Protein AF-0000000078325562 (afdb_homodimer)

Solvent-accessible surface area (backbone atoms only — not comparable to full-atom values): 13045 Å² total; per-residue (Å²): 78,35,38,48,36,34,33,55,45,53,49,50,69,32,48,28,31,48,36,68,55,63,61,59,24,52,34,47,48,20,29,35,42,30,58,18,43,31,49,32,27,48,55,57,46,64,35,58,30,51,19,69,48,42,76,42,70,29,55,18,35,29,46,31,26,46,60,50,60,73,37,78,33,44,62,75,61,54,62,44,72,31,46,40,62,24,87,51,44,16,31,64,66,43,89,45,73,56,80,77,60,75,71,68,65,64,82,61,72,74,57,68,74,60,67,68,59,79,73,71,34,14,56,65,41,45,113,80,33,36,48,35,33,34,55,44,55,49,49,70,32,50,28,31,49,36,67,56,63,64,58,25,51,34,48,48,20,29,34,42,29,59,19,42,29,50,32,28,48,55,58,48,64,35,57,29,51,19,69,50,42,76,42,69,28,56,18,35,28,47,32,28,46,59,49,58,72,38,78,33,43,63,75,62,55,62,44,70,30,47,38,62,23,86,52,43,17,32,64,67,42,88,46,73,57,79,75,61,74,69,69,65,63,81,61,70,76,60,66,81,59,69,61,57,78,64,73,30,13,56,68,44,46,114

InterPro domains:
  IPR001611 Leucine-rich repeat [PF13855] (6-64)
  IPR032675 Leucine-rich repeat domain superfamily [G3DSA:3.80.10.10] (1-107)
  IPR046956 Receptor-like protein 23-like [PTHR48063] (2-126)

Organism: Daucus carota subsp. sativus (NCBI:txid79200)

pLDDT: mean 83.17, std 25.28, range [28.8, 98.88]

Structure (mmCIF, N/CA/C/O backbone):
data_AF-0000000078325562-model_v1
#
loop_
_entity.id
_entity.type
_entity.pdbx_description
1 polymer 'Leucine-rich repeat-containing N-terminal plant-type domain-containing protein'
#
loop_
_atom_site.group_PDB
_atom_site.id
_atom_site.type_symbol
_atom_site.label_atom_id
_atom_site.label_alt_id
_atom_site.label_comp_id
_atom_site.label_asym_id
_atom_site.label_entity_id
_atom_site.label_seq_id
_atom_site.pdbx_PDB_ins_code
_atom_site.Cartn_x
_atom_site.Cartn_y
_atom_site.Cartn_z
_atom_site.occupancy
_atom_site.B_iso_or_equiv
_atom_site.auth_seq_id
_atom_site.auth_comp_id
_atom_site.auth_asym_id
_atom_site.auth_atom_id
_atom_site.pdbx_PDB_model_num
ATOM 1 N N . MET A 1 1 ? 6.371 -9.953 4.402 1 89.75 1 MET A N 1
ATOM 2 C CA . MET A 1 1 ? 6.707 -9.141 3.234 1 89.75 1 MET A CA 1
ATOM 3 C C . MET A 1 1 ? 7.688 -8.039 3.605 1 89.75 1 MET A C 1
ATOM 5 O O . MET A 1 1 ? 7.555 -7.41 4.656 1 89.75 1 MET A O 1
ATOM 9 N N . ASN A 1 2 ? 8.703 -7.926 2.777 1 91.75 2 ASN A N 1
ATOM 10 C CA . ASN A 1 2 ? 9.734 -6.926 3.018 1 91.75 2 ASN A CA 1
ATOM 11 C C . ASN A 1 2 ? 9.492 -5.656 2.209 1 91.75 2 ASN A C 1
ATOM 13 O O . ASN A 1 2 ? 9.508 -5.688 0.977 1 91.75 2 ASN A O 1
ATOM 17 N N . LEU A 1 3 ? 9.352 -4.508 2.943 1 94.12 3 LEU A N 1
ATOM 18 C CA . LEU A 1 3 ? 8.977 -3.26 2.283 1 94.12 3 LEU A CA 1
ATOM 19 C C . LEU A 1 3 ? 10.188 -2.342 2.133 1 94.12 3 LEU A C 1
ATOM 21 O O . LEU A 1 3 ? 10.047 -1.188 1.721 1 94.12 3 LEU A O 1
ATOM 25 N N . HIS A 1 4 ? 11.312 -2.865 2.383 1 92.88 4 HIS A N 1
ATOM 26 C CA . HIS A 1 4 ? 12.516 -2.043 2.301 1 92.88 4 HIS A CA 1
ATOM 27 C C . HIS A 1 4 ? 12.703 -1.476 0.898 1 92.88 4 HIS A C 1
ATOM 29 O O . HIS A 1 4 ? 13.266 -0.39 0.732 1 92.88 4 HIS A O 1
ATOM 35 N N . GLY A 1 5 ? 12.227 -2.25 -0.024 1 96 5 GLY A N 1
ATOM 36 C CA . GLY A 1 5 ? 12.391 -1.841 -1.409 1 96 5 GLY A CA 1
ATOM 37 C C . GLY A 1 5 ? 11.188 -1.099 -1.956 1 96 5 GLY A C 1
ATOM 38 O O . GLY A 1 5 ? 11.031 -0.965 -3.172 1 96 5 GLY A O 1
ATOM 39 N N . LEU A 1 6 ? 10.359 -0.566 -1.026 1 97.62 6 LEU A N 1
ATOM 40 C CA . LEU A 1 6 ? 9.188 0.191 -1.453 1 97.62 6 LEU A CA 1
ATOM 41 C C . LEU A 1 6 ? 9.578 1.595 -1.899 1 97.62 6 LEU A C 1
ATOM 43 O O . LEU A 1 6 ? 10.062 2.395 -1.094 1 97.62 6 LEU A O 1
ATOM 47 N N . LEU A 1 7 ? 9.336 1.919 -3.162 1 98.44 7 LEU A N 1
ATOM 48 C CA . LEU A 1 7 ? 9.734 3.195 -3.744 1 98.44 7 LEU A CA 1
ATOM 49 C C . LEU A 1 7 ? 8.539 4.137 -3.867 1 98.44 7 LEU A C 1
ATOM 51 O O . LEU A 1 7 ? 8.688 5.352 -3.719 1 98.44 7 LEU A O 1
ATOM 55 N N . SER A 1 8 ? 7.43 3.555 -4.203 1 98.56 8 SER A N 1
ATOM 56 C CA . SER A 1 8 ? 6.211 4.328 -4.402 1 98.56 8 SER A CA 1
ATOM 57 C C . SER A 1 8 ? 5.02 3.67 -3.713 1 98.56 8 SER A C 1
ATOM 59 O O . SER A 1 8 ? 4.809 2.463 -3.848 1 98.56 8 SER A O 1
ATOM 61 N N . LEU A 1 9 ? 4.312 4.438 -2.955 1 98.06 9 LEU A N 1
ATOM 62 C CA . LEU A 1 9 ? 3.084 3.982 -2.311 1 98.06 9 LEU A CA 1
ATOM 63 C C . LEU A 1 9 ? 1.945 4.969 -2.551 1 98.06 9 LEU A C 1
ATOM 65 O O . LEU A 1 9 ? 1.979 6.098 -2.053 1 98.06 9 LEU A O 1
ATOM 69 N N . ASN A 1 10 ? 1.022 4.559 -3.346 1 97.94 10 ASN A N 1
ATOM 70 C CA . ASN A 1 10 ? -0.187 5.336 -3.59 1 97.94 10 ASN A CA 1
ATOM 71 C C . ASN A 1 10 ? -1.438 4.578 -3.162 1 97.94 10 ASN A C 1
ATOM 73 O O . ASN A 1 10 ? -1.805 3.576 -3.783 1 97.94 10 ASN A O 1
ATOM 77 N N . ILE A 1 11 ? -2.004 5.023 -2.025 1 97.81 11 ILE A N 1
ATOM 78 C CA . ILE A 1 11 ? -3.258 4.43 -1.575 1 97.81 11 ILE A CA 1
ATOM 79 C C . ILE A 1 11 ? -4.309 5.523 -1.388 1 97.81 11 ILE A C 1
ATOM 81 O O . ILE A 1 11 ? -5.137 5.445 -0.479 1 97.81 11 ILE A O 1
ATOM 85 N N . ALA A 1 12 ? -4.188 6.484 -2.289 1 98.5 12 ALA A N 1
ATOM 86 C CA . ALA A 1 12 ? -5.172 7.566 -2.295 1 98.5 12 ALA A CA 1
ATOM 87 C C . ALA A 1 12 ? -6.555 7.047 -2.674 1 98.5 12 ALA A C 1
ATOM 89 O O . ALA A 1 12 ? -6.676 6.082 -3.432 1 98.5 12 ALA A O 1
ATOM 90 N N . GLY A 1 13 ? -7.531 7.746 -2.215 1 98.38 13 GLY A N 1
ATOM 91 C CA . GLY A 1 13 ? -8.891 7.473 -2.645 1 98.38 13 GLY A CA 1
ATOM 92 C C . GLY A 1 13 ? -9.43 6.16 -2.111 1 98.38 13 GLY A C 1
ATOM 93 O O . GLY A 1 13 ? -10.289 5.531 -2.744 1 98.38 13 GLY A O 1
ATOM 94 N N . ASN A 1 14 ? -8.906 5.672 -1.035 1 98.12 14 ASN A N 1
ATOM 95 C CA . ASN A 1 14 ? -9.453 4.539 -0.302 1 98.12 14 ASN A CA 1
ATOM 96 C C . ASN A 1 14 ? -10.352 4.996 0.845 1 98.12 14 ASN A C 1
ATOM 98 O O . ASN A 1 14 ? -10.891 6.102 0.814 1 98.12 14 ASN A O 1
ATOM 102 N N . ARG A 1 15 ? -10.656 4.207 1.741 1 97.56 15 ARG A N 1
ATOM 103 C CA . ARG A 1 15 ? -11.453 4.523 2.922 1 97.56 15 ARG A CA 1
ATOM 104 C C . ARG A 1 15 ? -10.711 4.148 4.199 1 97.56 15 ARG A C 1
ATOM 106 O O . ARG A 1 15 ? -11.266 3.473 5.07 1 97.56 15 ARG A O 1
ATOM 113 N N . LEU A 1 16 ? -9.492 4.586 4.207 1 97.62 16 LEU A N 1
ATOM 114 C CA . LEU A 1 16 ? -8.625 4.262 5.336 1 97.62 16 LEU A CA 1
ATOM 115 C C . LEU A 1 16 ? -8.945 5.148 6.535 1 97.62 16 LEU A C 1
ATOM 117 O O . LEU A 1 16 ? -9.281 6.32 6.375 1 97.62 16 LEU A O 1
ATOM 121 N N . SER A 1 17 ? -8.797 4.609 7.645 1 97.75 17 SER A N 1
ATOM 122 C CA . SER A 1 17 ? -8.977 5.344 8.891 1 97.75 17 SER A CA 1
ATOM 123 C C . SER A 1 17 ? -7.832 5.066 9.867 1 97.75 17 SER A C 1
ATOM 125 O O . SER A 1 17 ? -6.848 4.414 9.508 1 97.75 17 SER A O 1
ATOM 127 N N . GLY A 1 18 ? -7.941 5.688 11.023 1 97.5 18 GLY A N 1
ATOM 128 C CA . GLY A 1 18 ? -6.879 5.527 12.008 1 97.5 18 GLY A CA 1
ATOM 129 C C . GLY A 1 18 ? -5.715 6.473 11.773 1 97.5 18 GLY A C 1
ATOM 130 O O . GLY A 1 18 ? -5.863 7.504 11.117 1 97.5 18 GLY A O 1
ATOM 131 N N . ARG A 1 19 ? -4.52 6.086 12.352 1 98.12 19 ARG A N 1
ATOM 132 C CA . ARG A 1 19 ? -3.355 6.965 12.328 1 98.12 19 ARG A CA 1
ATOM 133 C C . ARG A 1 19 ? -2.279 6.422 11.391 1 98.12 19 ARG A C 1
ATOM 135 O O . ARG A 1 19 ? -2.236 5.219 11.125 1 98.12 19 ARG A O 1
ATOM 142 N N . ILE A 1 20 ? -1.486 7.309 10.828 1 97.12 20 ILE A N 1
ATOM 143 C CA . ILE A 1 20 ? -0.264 6.855 10.172 1 97.12 20 ILE A CA 1
ATOM 144 C C . ILE A 1 20 ? 0.672 6.227 11.203 1 97.12 20 ILE A C 1
ATOM 146 O O . ILE A 1 20 ? 0.988 6.848 12.227 1 97.12 20 ILE A O 1
ATOM 150 N N . PRO A 1 21 ? 1.075 5.043 10.906 1 94.88 21 PRO A N 1
ATOM 151 C CA . PRO A 1 21 ? 1.976 4.441 11.891 1 94.88 21 PRO A CA 1
ATOM 152 C C . PRO A 1 21 ? 3.332 5.141 11.953 1 94.88 21 PRO A C 1
ATOM 154 O O . PRO A 1 21 ? 3.85 5.59 10.93 1 94.88 21 PRO A O 1
ATOM 157 N N . ASP A 1 22 ? 3.945 5.117 13.172 1 94.88 22 ASP A N 1
ATOM 158 C CA . ASP A 1 22 ? 5.238 5.77 13.359 1 94.88 22 ASP A CA 1
ATOM 159 C C . ASP A 1 22 ? 6.328 5.07 12.555 1 94.88 22 ASP A C 1
ATOM 161 O O . ASP A 1 22 ? 7.359 5.668 12.242 1 94.88 22 ASP A O 1
ATOM 165 N N . THR A 1 23 ? 6.051 3.861 12.211 1 94.06 23 THR A N 1
ATOM 166 C CA . THR A 1 23 ? 7.047 3.059 11.508 1 94.06 23 THR A CA 1
ATOM 167 C C . THR A 1 23 ? 7.141 3.475 10.039 1 94.06 23 THR A C 1
ATOM 169 O O . THR A 1 23 ? 7.98 2.959 9.297 1 94.06 23 THR A O 1
ATOM 172 N N . ILE A 1 24 ? 6.316 4.457 9.609 1 95.75 24 ILE A N 1
ATOM 173 C CA . ILE A 1 24 ? 6.348 4.938 8.234 1 95.75 24 ILE A CA 1
ATOM 174 C C . ILE A 1 24 ? 7.75 5.438 7.898 1 95.75 24 ILE A C 1
ATOM 176 O O . ILE A 1 24 ? 8.195 5.344 6.75 1 95.75 24 ILE A O 1
ATOM 180 N N . GLY A 1 25 ? 8.445 5.898 8.922 1 95.56 25 GLY A N 1
ATOM 181 C CA . GLY A 1 25 ? 9.789 6.426 8.734 1 95.56 25 GLY A CA 1
ATOM 182 C C . GLY A 1 25 ? 10.797 5.363 8.352 1 95.56 25 GLY A C 1
ATOM 183 O O . GLY A 1 25 ? 11.906 5.68 7.918 1 95.56 25 GLY A O 1
ATOM 184 N N . LYS A 1 26 ? 10.367 4.102 8.477 1 95.25 26 LYS A N 1
ATOM 185 C CA . LYS A 1 26 ? 11.266 2.994 8.156 1 95.25 26 LYS A CA 1
ATOM 186 C C . LYS A 1 26 ? 11.297 2.727 6.656 1 95.25 26 LYS A C 1
ATOM 188 O O . LYS A 1 26 ? 12.164 2.006 6.168 1 95.25 26 LYS A O 1
ATOM 193 N N . LEU A 1 27 ? 10.375 3.291 5.926 1 96.06 27 LEU A N 1
ATOM 194 C CA . LEU A 1 27 ? 10.352 3.146 4.473 1 96.06 27 LEU A CA 1
ATOM 195 C C . LEU A 1 27 ? 11.359 4.09 3.82 1 96.06 27 LEU A C 1
ATOM 197 O O . LEU A 1 27 ? 10.969 4.984 3.064 1 96.06 27 LEU A O 1
ATOM 201 N N . ASP A 1 28 ? 12.609 3.824 4.066 1 92.88 28 ASP A N 1
ATOM 202 C CA . ASP A 1 28 ? 13.656 4.82 3.881 1 92.88 28 ASP A CA 1
ATOM 203 C C . ASP A 1 28 ? 14.023 4.961 2.406 1 92.88 28 ASP A C 1
ATOM 205 O O . ASP A 1 28 ? 14.789 5.855 2.035 1 92.88 28 ASP A O 1
ATOM 209 N N . LYS A 1 29 ? 13.414 4.117 1.504 1 97.38 29 LYS A N 1
ATOM 210 C CA . LYS A 1 29 ? 13.672 4.27 0.076 1 97.38 29 LYS A CA 1
ATOM 211 C C . LYS A 1 29 ? 12.492 4.922 -0.632 1 97.38 29 LYS A C 1
ATOM 213 O O . LYS A 1 29 ? 12.539 5.168 -1.839 1 97.38 29 LYS A O 1
ATOM 218 N N . LEU A 1 30 ? 11.492 5.188 0.146 1 97.81 30 LEU A N 1
ATOM 219 C CA . LEU A 1 30 ? 10.242 5.695 -0.412 1 97.81 30 LEU A CA 1
ATOM 220 C C . LEU A 1 30 ? 10.461 7.047 -1.087 1 97.81 30 LEU A C 1
ATOM 222 O O . LEU A 1 30 ? 11.016 7.965 -0.481 1 97.81 30 LEU A O 1
ATOM 226 N N . GLU A 1 31 ? 9.969 7.199 -2.34 1 98.38 31 GLU A N 1
ATOM 227 C CA . GLU A 1 31 ? 10.141 8.414 -3.131 1 98.38 31 GLU A CA 1
ATOM 228 C C . GLU A 1 31 ? 8.805 9.141 -3.312 1 98.38 31 GLU A C 1
ATOM 230 O O . GLU A 1 31 ? 8.773 10.367 -3.455 1 98.38 31 GLU A O 1
ATOM 235 N N . PHE A 1 32 ? 7.812 8.359 -3.361 1 98.62 32 PHE A N 1
ATOM 236 C CA . PHE A 1 32 ? 6.473 8.891 -3.576 1 98.62 32 PHE A CA 1
ATOM 237 C C . PHE A 1 32 ? 5.492 8.305 -2.568 1 98.62 32 PHE A C 1
ATOM 239 O O . PHE A 1 32 ? 5.422 7.09 -2.395 1 98.62 32 PHE A O 1
ATOM 246 N N . LEU A 1 33 ? 4.777 9.172 -1.835 1 98.44 33 LEU A N 1
ATOM 247 C CA . LEU A 1 33 ? 3.766 8.766 -0.868 1 98.44 33 LEU A CA 1
ATOM 248 C C . LEU A 1 33 ? 2.473 9.547 -1.07 1 98.44 33 LEU A C 1
ATOM 250 O O . LEU A 1 33 ? 2.459 10.773 -0.944 1 98.44 33 LEU A O 1
ATOM 254 N N . ASP A 1 34 ? 1.44 8.844 -1.424 1 98.81 34 ASP A N 1
ATOM 255 C CA . ASP A 1 34 ? 0.135 9.492 -1.549 1 98.81 34 ASP A CA 1
ATOM 256 C C . ASP A 1 34 ? -0.906 8.789 -0.675 1 98.81 34 ASP A C 1
ATOM 258 O O . ASP A 1 34 ? -1.31 7.664 -0.963 1 98.81 34 ASP A O 1
ATOM 262 N N . LEU A 1 35 ? -1.316 9.438 0.436 1 98.75 35 LEU A N 1
ATOM 263 C CA . LEU A 1 35 ? -2.328 8.945 1.36 1 98.75 35 LEU A CA 1
ATOM 264 C C . LEU A 1 35 ? -3.592 9.797 1.293 1 98.75 35 LEU A C 1
ATOM 266 O O . LEU A 1 35 ? -4.438 9.734 2.189 1 98.75 35 LEU A O 1
ATOM 270 N N . SER A 1 36 ? -3.729 10.547 0.244 1 98.88 36 SER A N 1
ATOM 271 C CA . SER A 1 36 ? -4.773 11.562 0.177 1 98.88 36 SER A CA 1
ATOM 272 C C . SER A 1 36 ? -6.152 10.93 0.014 1 98.88 36 SER A C 1
ATOM 274 O O . SER A 1 36 ? -6.262 9.758 -0.356 1 98.88 36 SER A O 1
ATOM 276 N N . ARG A 1 37 ? -7.156 11.703 0.308 1 98.81 37 ARG A N 1
ATOM 277 C CA . ARG A 1 37 ? -8.555 11.359 0.093 1 98.81 37 ARG A CA 1
ATOM 278 C C . ARG A 1 37 ? -8.914 10.062 0.807 1 98.81 37 ARG A C 1
ATOM 280 O O . ARG A 1 37 ? -9.406 9.117 0.181 1 98.81 37 ARG A O 1
ATOM 287 N N . ASN A 1 38 ? -8.641 10 2.072 1 98.75 38 ASN A N 1
ATOM 288 C CA . ASN A 1 38 ? -9.039 8.969 3.023 1 98.75 38 ASN A CA 1
ATOM 289 C C . ASN A 1 38 ? -9.695 9.57 4.262 1 98.75 38 ASN A C 1
ATOM 291 O O . ASN A 1 38 ? -10.258 10.672 4.199 1 98.75 38 ASN A O 1
ATOM 295 N N . GLU A 1 39 ? -9.773 8.828 5.316 1 98.5 39 GLU A N 1
ATOM 296 C CA . GLU A 1 39 ? -10.289 9.297 6.598 1 98.5 39 GLU A CA 1
ATOM 297 C C . GLU A 1 39 ? -9.25 9.133 7.707 1 98.5 39 GLU A C 1
ATOM 299 O O . GLU A 1 39 ? -9.586 8.789 8.836 1 98.5 39 GLU A O 1
ATOM 304 N N . LEU A 1 40 ? -8.023 9.289 7.324 1 98.62 40 LEU A N 1
ATOM 305 C CA . LEU A 1 40 ? -6.961 9.195 8.32 1 98.62 40 LEU A CA 1
ATOM 306 C C . LEU A 1 40 ? -7.008 10.367 9.289 1 98.62 40 LEU A C 1
ATOM 308 O O . LEU A 1 40 ? -7.402 11.477 8.906 1 98.62 40 LEU A O 1
ATOM 312 N N . ALA A 1 41 ? -6.609 10.039 10.469 1 98.69 41 ALA A N 1
ATOM 313 C CA . ALA A 1 41 ? -6.73 11.047 11.523 1 98.69 41 ALA A CA 1
ATOM 314 C C . ALA A 1 41 ? -5.52 11.016 12.453 1 98.69 41 ALA A C 1
ATOM 316 O O . ALA A 1 41 ? -4.637 10.164 12.305 1 98.69 41 ALA A O 1
ATOM 317 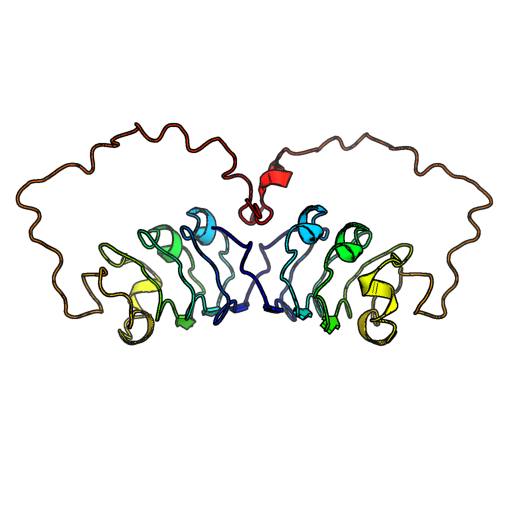N N . GLY A 1 42 ? -5.559 12.023 13.344 1 98.25 42 GLY A N 1
ATOM 318 C CA . GLY A 1 42 ? -4.457 12.117 14.289 1 98.25 42 GLY A CA 1
ATOM 319 C C . GLY A 1 42 ? -3.301 12.953 13.773 1 98.25 42 GLY A C 1
ATOM 320 O O . GLY A 1 42 ? -3.426 13.641 12.758 1 98.25 42 GLY A O 1
ATOM 321 N N . HIS A 1 43 ? -2.189 12.883 14.516 1 98.25 43 HIS A N 1
ATOM 322 C CA . HIS A 1 43 ? -1.016 13.672 14.172 1 98.25 43 HIS A CA 1
ATOM 323 C C . HIS A 1 43 ? -0.229 13.023 13.039 1 98.25 43 HIS A C 1
ATOM 325 O O . HIS A 1 43 ? -0.198 11.797 12.922 1 98.25 43 HIS A O 1
ATOM 331 N N . ILE A 1 44 ? 0.383 13.867 12.242 1 97.94 44 ILE A N 1
ATOM 332 C CA . ILE A 1 44 ? 1.375 13.375 11.289 1 97.94 44 ILE A CA 1
ATOM 333 C C . ILE A 1 44 ? 2.666 13.023 12.023 1 97.94 44 ILE A C 1
ATOM 335 O O . ILE A 1 44 ? 3.244 13.867 12.711 1 97.94 44 ILE A O 1
ATOM 339 N N . PRO A 1 45 ? 3.049 11.82 11.891 1 96.69 45 PRO A N 1
ATOM 340 C CA . PRO A 1 45 ? 4.199 11.43 12.703 1 96.69 45 PRO A CA 1
ATOM 341 C C . PRO A 1 45 ? 5.488 12.133 12.273 1 96.69 45 PRO A C 1
ATOM 343 O O . PRO A 1 45 ? 5.715 12.344 11.078 1 96.69 45 PRO A O 1
ATOM 346 N N . GLN A 1 46 ? 6.293 12.359 13.266 1 96.38 46 GLN A N 1
ATOM 347 C CA . GLN A 1 46 ? 7.578 13.008 13.039 1 96.38 46 GLN A CA 1
ATOM 348 C C . GLN A 1 46 ? 8.492 12.125 12.188 1 96.38 46 GLN A C 1
ATOM 350 O O . GLN A 1 46 ? 9.336 12.633 11.445 1 96.38 46 GLN A O 1
ATOM 355 N N . SER A 1 47 ? 8.297 10.836 12.25 1 96.19 47 SER A N 1
ATOM 356 C CA . SER A 1 47 ? 9.164 9.891 11.562 1 96.19 47 SER A CA 1
ATOM 357 C C . SER A 1 47 ? 9.047 10.031 10.047 1 96.19 47 SER A C 1
ATOM 359 O O . SER A 1 47 ? 9.891 9.539 9.305 1 96.19 47 SER A O 1
ATOM 361 N N . LEU A 1 48 ? 8.023 10.727 9.539 1 96.44 48 LEU A N 1
ATOM 362 C CA . LEU A 1 48 ? 7.902 11.023 8.117 1 96.44 48 LEU A CA 1
ATOM 363 C C . LEU A 1 48 ? 9.109 11.82 7.625 1 96.44 48 LEU A C 1
ATOM 365 O O . LEU A 1 48 ? 9.477 11.734 6.453 1 96.44 48 LEU A O 1
ATOM 369 N N . SER A 1 49 ? 9.695 12.523 8.523 1 94.81 49 SER A N 1
ATOM 370 C CA . SER A 1 49 ? 10.852 13.352 8.18 1 94.81 49 SER A CA 1
ATOM 371 C C . SER A 1 49 ? 12.078 12.492 7.902 1 94.81 49 SER A C 1
ATOM 373 O O . SER A 1 49 ? 13.078 12.984 7.371 1 94.81 49 SER A O 1
ATOM 375 N N . ASN A 1 50 ? 11.969 11.234 8.227 1 94.69 50 ASN A N 1
ATOM 376 C CA . ASN A 1 50 ? 13.086 10.32 8.023 1 94.69 50 ASN A CA 1
ATOM 377 C C . ASN A 1 50 ? 13.141 9.805 6.59 1 94.69 50 ASN A C 1
ATOM 379 O O . ASN A 1 50 ? 14.109 9.148 6.195 1 94.69 50 ASN A O 1
ATOM 383 N N . LEU A 1 51 ? 12.148 10.086 5.828 1 96.81 51 LEU A N 1
ATOM 384 C CA . LEU A 1 51 ? 12.086 9.609 4.449 1 96.81 51 LEU A CA 1
ATOM 385 C C . LEU A 1 51 ? 12.945 10.484 3.537 1 96.81 51 LEU A C 1
ATOM 387 O O . LEU A 1 51 ? 12.43 11.336 2.82 1 96.81 51 LEU A O 1
ATOM 391 N N . SER A 1 52 ? 14.227 10.203 3.479 1 95.69 52 SER A N 1
ATOM 392 C CA . SER A 1 52 ? 15.234 11.078 2.891 1 95.69 52 SER A CA 1
ATOM 393 C C . SER A 1 52 ? 15.094 11.141 1.373 1 95.69 52 SER A C 1
ATOM 395 O O . SER A 1 52 ? 15.547 12.102 0.743 1 95.69 52 SER A O 1
ATOM 397 N N . PHE A 1 53 ? 14.422 10.148 0.764 1 97.19 53 PHE A N 1
ATOM 398 C CA . PHE A 1 53 ? 14.312 10.117 -0.69 1 97.19 53 PHE A CA 1
ATOM 399 C C . PHE A 1 53 ? 12.945 10.617 -1.142 1 97.19 53 PHE A C 1
ATOM 401 O O . PHE A 1 53 ? 12.68 10.703 -2.342 1 97.19 53 PHE A O 1
ATOM 408 N N . LEU A 1 54 ? 12.086 10.953 -0.218 1 97.62 54 LEU A N 1
ATOM 409 C CA . LEU A 1 54 ? 10.719 11.359 -0.541 1 97.62 54 LEU A CA 1
ATOM 410 C C . LEU A 1 54 ? 10.719 12.641 -1.374 1 97.62 54 LEU A C 1
ATOM 412 O O . LEU A 1 54 ? 11.195 13.68 -0.921 1 97.62 54 LEU A O 1
ATOM 416 N N . SER A 1 55 ? 10.117 12.57 -2.564 1 97.38 55 SER A N 1
ATOM 417 C CA . SER A 1 55 ? 10.109 13.711 -3.475 1 97.38 55 SER A CA 1
ATOM 418 C C . SER A 1 55 ? 8.688 14.203 -3.736 1 97.38 55 SER A C 1
ATOM 420 O O . SER A 1 55 ? 8.492 15.344 -4.164 1 97.38 55 SER A O 1
ATOM 422 N N . ARG A 1 56 ? 7.809 13.273 -3.533 1 98.19 56 ARG A N 1
ATOM 423 C CA . ARG A 1 56 ? 6.398 13.625 -3.689 1 98.19 56 ARG A CA 1
ATOM 424 C C . ARG A 1 56 ? 5.57 13.094 -2.525 1 98.19 56 ARG A C 1
ATOM 426 O O . ARG A 1 56 ? 5.676 11.914 -2.168 1 98.19 56 ARG A O 1
ATOM 433 N N . LEU A 1 57 ? 4.828 14 -2.002 1 98.5 57 LEU A N 1
ATOM 434 C CA . LEU A 1 57 ? 3.975 13.688 -0.861 1 98.5 57 LEU A CA 1
ATOM 435 C C . LEU A 1 57 ? 2.588 14.297 -1.038 1 98.5 57 LEU A C 1
ATOM 437 O O . LEU A 1 57 ? 2.459 15.438 -1.497 1 98.5 57 LEU A O 1
ATOM 441 N N . ASN A 1 58 ? 1.566 13.547 -0.681 1 98.88 58 ASN A N 1
ATOM 442 C CA . ASN A 1 58 ? 0.216 14.102 -0.66 1 98.88 58 ASN A CA 1
ATOM 443 C C . ASN A 1 58 ? -0.593 13.555 0.516 1 98.88 58 ASN A C 1
ATOM 445 O O . ASN A 1 58 ? -0.898 12.367 0.567 1 98.88 58 ASN A O 1
ATOM 449 N N . LEU A 1 59 ? -0.86 14.383 1.457 1 98.81 59 LEU A N 1
ATOM 450 C CA . LEU A 1 59 ? -1.619 14.023 2.648 1 98.81 59 LEU A CA 1
ATOM 451 C C . LEU A 1 59 ? -2.967 14.734 2.672 1 98.81 59 LEU A C 1
ATOM 453 O O . LEU A 1 59 ? -3.633 14.781 3.709 1 98.81 59 LEU A O 1
ATOM 457 N N . SER A 1 60 ? -3.383 15.227 1.537 1 98.88 60 SER A N 1
ATOM 458 C CA . SER A 1 60 ? -4.543 16.109 1.468 1 98.88 60 SER A CA 1
ATOM 459 C C . SER A 1 60 ? -5.84 15.336 1.659 1 98.88 60 SER A C 1
ATOM 461 O O . SER A 1 60 ? -5.879 14.125 1.465 1 98.88 60 SER A O 1
ATOM 463 N N . PHE A 1 61 ? -6.84 16.031 2.096 1 98.88 61 PHE A N 1
ATOM 464 C CA . PHE A 1 61 ? -8.219 15.57 2.199 1 98.88 61 PHE A CA 1
ATOM 465 C C . PHE A 1 61 ? -8.312 14.344 3.094 1 98.88 61 PHE A C 1
ATOM 467 O O . PHE A 1 61 ? -8.781 13.281 2.662 1 98.88 61 PHE A O 1
ATOM 474 N N . ASN A 1 62 ? -7.883 14.523 4.324 1 98.88 62 ASN A N 1
ATOM 475 C CA . ASN A 1 62 ? -8.039 13.625 5.461 1 98.88 62 ASN A CA 1
ATOM 476 C C . ASN A 1 62 ? -8.555 14.359 6.691 1 98.88 62 ASN A C 1
ATOM 478 O O . ASN A 1 62 ? -9.281 15.344 6.57 1 98.88 62 ASN A O 1
ATOM 482 N N . ASP A 1 63 ? -8.281 13.805 7.859 1 98.81 63 ASP A N 1
ATOM 483 C CA . ASP A 1 63 ? -8.68 14.438 9.109 1 98.81 63 ASP A CA 1
ATOM 484 C C . ASP A 1 63 ? -7.484 14.602 10.047 1 98.81 63 ASP A C 1
ATOM 486 O O . ASP A 1 63 ? -7.617 14.453 11.266 1 98.81 63 ASP A O 1
ATOM 490 N N . PHE A 1 64 ? -6.332 14.828 9.484 1 98.69 64 PHE A N 1
ATOM 491 C CA . PHE A 1 64 ? -5.141 15 10.305 1 98.69 64 PHE A CA 1
ATOM 492 C C . PHE A 1 64 ? -5.262 16.234 11.188 1 98.69 64 PHE A C 1
ATOM 494 O O . PHE A 1 64 ? -5.996 17.172 10.859 1 98.69 64 PHE A O 1
ATOM 501 N N . SER A 1 65 ? -4.555 16.172 12.273 1 98.56 65 SER A N 1
ATOM 502 C CA . SER A 1 65 ? -4.617 17.281 13.234 1 98.56 65 SER A CA 1
ATOM 503 C C . SER A 1 65 ? -3.238 17.578 13.812 1 98.56 65 SER A C 1
ATOM 505 O O . SER A 1 65 ? -2.303 16.781 13.648 1 98.56 65 SER A O 1
ATOM 507 N N . GLY A 1 66 ? -3.215 18.781 14.43 1 97.88 66 GLY A N 1
ATOM 508 C CA . GLY A 1 66 ? -1.993 19.172 15.109 1 97.88 66 GLY A CA 1
ATOM 509 C C . GLY A 1 66 ? -0.992 19.844 14.188 1 97.88 66 GLY A C 1
ATOM 510 O O . GLY A 1 66 ? -1.34 20.266 13.086 1 97.88 66 GLY A O 1
ATOM 511 N N . ARG A 1 67 ? 0.222 19.984 14.727 1 97.44 67 ARG A N 1
ATOM 512 C CA . ARG A 1 67 ? 1.275 20.688 14.008 1 97.44 67 ARG A CA 1
ATOM 513 C C . ARG A 1 67 ? 1.868 19.812 12.906 1 97.44 67 ARG A C 1
ATOM 515 O O . ARG A 1 67 ? 2.164 18.641 13.125 1 97.44 67 ARG A O 1
ATOM 522 N N . ILE A 1 68 ? 2.01 20.359 11.734 1 97.12 68 ILE A N 1
ATOM 523 C CA . ILE A 1 68 ? 2.736 19.672 10.672 1 97.12 68 ILE A CA 1
ATOM 524 C C . ILE A 1 68 ? 4.211 19.562 11.047 1 97.12 68 ILE A C 1
ATOM 526 O O . ILE A 1 68 ? 4.852 20.547 11.398 1 97.12 68 ILE A O 1
ATOM 530 N N . PRO A 1 69 ? 4.656 18.328 11.016 1 95.69 69 PRO A N 1
ATOM 531 C CA . PRO A 1 69 ? 6.07 18.188 11.391 1 95.69 69 PRO A CA 1
ATOM 532 C C . PRO A 1 69 ? 7.004 18.859 10.383 1 95.69 69 PRO A C 1
ATOM 534 O O . PRO A 1 69 ? 6.637 19.047 9.219 1 95.69 69 PRO A O 1
ATOM 537 N N . THR A 1 70 ? 8.086 19.172 10.867 1 90.06 70 THR A N 1
ATOM 538 C CA . THR A 1 70 ? 9.164 19.75 10.062 1 90.06 70 THR A CA 1
ATOM 539 C C . THR A 1 70 ? 10.43 18.906 10.164 1 90.06 70 THR A C 1
ATOM 541 O O . THR A 1 70 ? 10.5 17.984 10.977 1 90.06 70 THR A O 1
ATOM 544 N N . GLY A 1 71 ? 11.289 19.125 9.148 1 86.94 71 GLY A N 1
ATOM 545 C CA . GLY A 1 71 ? 12.555 18.422 9.242 1 86.94 71 GLY A CA 1
ATOM 546 C C . GLY A 1 71 ? 13.008 17.828 7.914 1 86.94 71 GLY A C 1
ATOM 547 O O . GLY A 1 71 ? 12.188 17.531 7.047 1 86.94 71 GLY A O 1
ATOM 548 N N . ASN A 1 72 ? 14.344 17.797 7.824 1 87.81 72 ASN A N 1
ATOM 549 C CA . ASN A 1 72 ? 15.094 17.203 6.727 1 87.81 72 ASN A CA 1
ATOM 550 C C . ASN A 1 72 ? 14.336 17.297 5.406 1 87.81 72 ASN A C 1
ATOM 552 O O . ASN A 1 72 ? 14.141 18.391 4.879 1 87.81 72 ASN A O 1
ATOM 556 N N . GLN A 1 73 ? 13.703 16.203 5.004 1 88.19 73 GLN A N 1
ATOM 557 C CA . GLN A 1 73 ? 13.125 16.078 3.666 1 88.19 73 GLN A CA 1
ATOM 558 C C . GLN A 1 73 ? 11.812 16.859 3.562 1 88.19 73 GLN A C 1
ATOM 560 O O . GLN A 1 73 ? 11.461 17.344 2.49 1 88.19 73 GLN A O 1
ATOM 565 N N . LEU A 1 74 ? 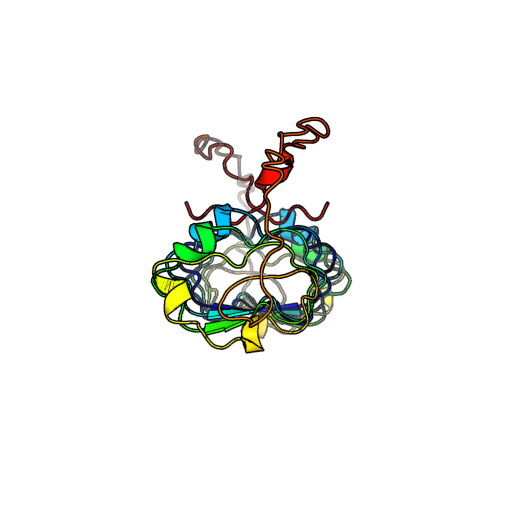11.07 16.984 4.633 1 93.19 74 LEU A N 1
ATOM 566 C CA . LEU A 1 74 ? 9.75 17.609 4.617 1 93.19 74 LEU A CA 1
ATOM 567 C C . LEU A 1 74 ? 9.852 19.109 4.332 1 93.19 74 LEU A C 1
ATOM 569 O O . LEU A 1 74 ? 8.906 19.719 3.82 1 93.19 74 LEU A O 1
ATOM 573 N N . ARG A 1 75 ? 11.008 19.672 4.668 1 91.69 75 ARG A N 1
ATOM 574 C CA . ARG A 1 75 ? 11.211 21.094 4.422 1 91.69 75 ARG A CA 1
ATOM 575 C C . ARG A 1 75 ? 11.211 21.391 2.924 1 91.69 75 ARG A C 1
ATOM 577 O O . ARG A 1 75 ? 10.922 22.516 2.51 1 91.69 75 ARG A O 1
ATOM 584 N N . THR A 1 76 ? 11.602 20.422 2.129 1 92.81 76 THR A N 1
ATOM 585 C CA . THR A 1 76 ? 11.648 20.594 0.682 1 92.81 76 THR A CA 1
ATOM 586 C C . THR A 1 76 ? 10.258 20.422 0.071 1 92.81 76 THR A C 1
ATOM 588 O O . THR A 1 76 ? 10.031 20.812 -1.08 1 92.81 76 THR A O 1
ATOM 591 N N . LEU A 1 77 ? 9.367 19.812 0.807 1 94.69 77 LEU A N 1
ATOM 592 C CA . LEU A 1 77 ? 7.988 19.594 0.395 1 94.69 77 LEU A CA 1
ATOM 593 C C . LEU A 1 77 ? 7.07 20.656 0.991 1 94.69 77 LEU A C 1
ATOM 595 O O . LEU A 1 77 ? 6.191 20.328 1.8 1 94.69 77 LEU A O 1
ATOM 599 N N . ASP A 1 78 ? 7.246 21.844 0.517 1 92.5 78 ASP A N 1
ATOM 600 C CA . ASP A 1 78 ? 6.664 23 1.2 1 92.5 78 ASP A CA 1
ATOM 601 C C . ASP A 1 78 ? 5.43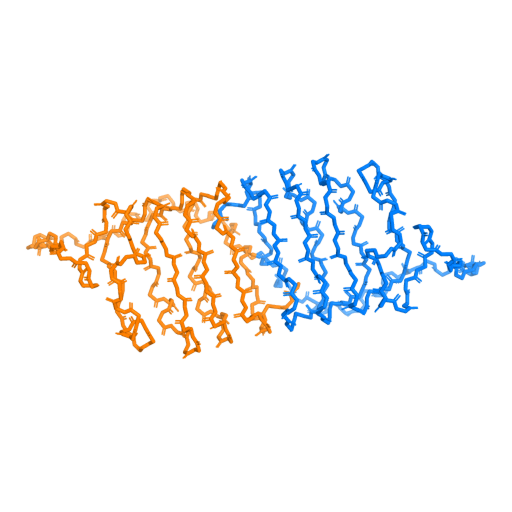 23.516 0.459 1 92.5 78 ASP A C 1
ATOM 603 O O . ASP A 1 78 ? 4.918 24.594 0.766 1 92.5 78 ASP A O 1
ATOM 607 N N . ASP A 1 79 ? 4.922 22.75 -0.514 1 96.75 79 ASP A N 1
ATOM 608 C CA . ASP A 1 79 ? 3.654 23.094 -1.158 1 96.75 79 ASP A CA 1
ATOM 609 C C . ASP A 1 79 ? 2.479 22.859 -0.214 1 96.75 79 ASP A C 1
ATOM 611 O O . ASP A 1 79 ? 2.178 21.719 0.139 1 96.75 79 ASP A O 1
ATOM 615 N N . PRO A 1 80 ? 1.769 23.828 0.196 1 97.25 80 PRO A N 1
ATOM 616 C CA . PRO A 1 80 ? 0.701 23.656 1.183 1 97.25 80 PRO A CA 1
ATOM 617 C C . PRO A 1 80 ? -0.456 22.812 0.657 1 97.25 80 PRO A C 1
ATOM 619 O O . PRO A 1 80 ? -1.255 22.297 1.442 1 97.25 80 PRO A O 1
ATOM 622 N N . SER A 1 81 ? -0.502 22.734 -0.664 1 98.31 81 SER A N 1
ATOM 623 C CA . SER A 1 81 ? -1.623 22 -1.255 1 98.31 81 SER A CA 1
ATOM 624 C C . SER A 1 81 ? -1.604 20.531 -0.856 1 98.31 81 SER A C 1
ATOM 626 O O . SER A 1 81 ? -2.641 19.875 -0.88 1 98.31 81 SER A O 1
ATOM 628 N N . ILE A 1 82 ? -0.461 19.969 -0.387 1 98.5 82 ILE A N 1
ATOM 629 C CA . ILE A 1 82 ? -0.368 18.547 -0.053 1 98.5 82 ILE A CA 1
ATOM 630 C C . ILE A 1 82 ? -1.003 18.297 1.313 1 98.5 82 ILE A C 1
ATOM 632 O O . ILE A 1 82 ? -1.158 17.156 1.73 1 98.5 82 ILE A O 1
ATOM 636 N N . TYR A 1 83 ? -1.476 19.359 1.95 1 98.5 83 TYR A N 1
ATOM 637 C CA . TYR A 1 83 ? -2.076 19.234 3.273 1 98.5 83 TYR A CA 1
ATOM 638 C C . TYR A 1 83 ? -3.521 19.719 3.264 1 98.5 83 TYR A C 1
ATOM 640 O O . TYR A 1 83 ? -4.215 19.641 4.277 1 98.5 83 TYR A O 1
ATOM 648 N N . VAL A 1 84 ? -3.982 20.234 2.162 1 98.62 84 VAL A N 1
ATOM 649 C CA . VAL A 1 84 ? -5.301 20.844 2.082 1 98.62 84 VAL A CA 1
ATOM 650 C C . VAL A 1 84 ? -6.375 19.828 2.469 1 98.62 84 VAL A C 1
ATOM 652 O O . VAL A 1 84 ? -6.199 18.625 2.262 1 98.62 84 VAL A O 1
ATOM 655 N N . GLY A 1 85 ? -7.426 20.328 3.012 1 98.62 85 GLY A N 1
ATOM 656 C CA . GLY A 1 85 ? -8.531 19.453 3.367 1 98.62 85 GLY A CA 1
ATOM 657 C C . GLY A 1 85 ? -8.352 18.781 4.715 1 98.62 85 GLY A C 1
ATOM 658 O O . GLY A 1 85 ? -9.102 17.859 5.062 1 98.62 85 GLY A O 1
ATOM 659 N N . ASN A 1 86 ? -7.379 19.141 5.469 1 98.62 86 ASN A N 1
ATOM 660 C CA . ASN A 1 86 ? -7.172 18.797 6.867 1 98.62 86 ASN A CA 1
ATOM 661 C C . ASN A 1 86 ? -7.367 20 7.781 1 98.62 86 ASN A C 1
ATOM 663 O O . ASN A 1 86 ? -6.414 20.734 8.062 1 98.62 86 ASN A O 1
ATOM 667 N N . ASN A 1 87 ? -8.508 20.172 8.312 1 97.62 87 ASN A N 1
ATOM 668 C CA . ASN A 1 87 ? -8.914 21.422 8.922 1 97.62 87 ASN A CA 1
ATOM 669 C C . ASN A 1 87 ? -8.258 21.625 10.289 1 97.62 87 ASN A C 1
ATOM 671 O O . ASN A 1 87 ? -8.219 22.734 10.805 1 97.62 87 ASN A O 1
ATOM 675 N N . GLN A 1 88 ? -7.773 20.531 10.812 1 97.88 88 GLN A N 1
ATOM 676 C CA . GLN A 1 88 ? -7.258 20.641 12.18 1 97.88 88 GLN A CA 1
ATOM 677 C C . GLN A 1 88 ? -5.734 20.688 12.188 1 97.88 88 GLN A C 1
ATOM 679 O O . GLN A 1 88 ? -5.113 20.656 13.25 1 97.88 88 GLN A O 1
ATOM 684 N N . LEU A 1 89 ? -5.137 20.797 11.023 1 98.12 89 LEU A N 1
ATOM 685 C CA . LEU A 1 89 ? -3.691 20.969 10.953 1 98.12 89 LEU A CA 1
ATOM 686 C C . LEU A 1 89 ? -3.303 22.422 11.203 1 98.12 89 LEU A C 1
ATOM 688 O O . LEU A 1 89 ? -4.105 23.328 10.977 1 98.12 89 LEU A O 1
ATOM 692 N N . CYS A 1 90 ? -2.127 22.578 11.664 1 97.88 90 CYS A N 1
ATOM 693 C CA . CYS A 1 90 ? -1.589 23.922 11.875 1 97.88 90 CYS A CA 1
ATOM 694 C C . CYS A 1 90 ? -0.081 23.953 11.656 1 97.88 90 CYS A C 1
ATOM 696 O O . CYS A 1 90 ? 0.558 22.891 11.594 1 97.88 90 CYS A O 1
ATOM 698 N N . GLY A 1 91 ? 0.476 25.203 11.398 1 95.94 91 GLY A N 1
ATOM 699 C CA . GLY A 1 91 ? 1.907 25.406 11.227 1 95.94 91 GLY A CA 1
ATOM 700 C C . GLY A 1 91 ? 2.344 25.375 9.773 1 95.94 91 GLY A C 1
ATOM 701 O O . GLY A 1 91 ? 1.575 24.969 8.898 1 95.94 91 GLY A O 1
ATOM 702 N N . PRO A 1 92 ? 3.539 25.859 9.578 1 93.75 92 PRO A N 1
ATOM 703 C CA . PRO A 1 92 ? 4.055 25.828 8.203 1 93.75 92 PRO A CA 1
ATOM 704 C C . PRO A 1 92 ? 4.062 24.438 7.602 1 93.75 92 PRO A C 1
ATOM 706 O O . PRO A 1 92 ? 4.25 23.453 8.32 1 93.75 92 PRO A O 1
ATOM 709 N N . PRO A 1 93 ? 3.781 24.297 6.273 1 95.69 93 PRO A N 1
ATOM 710 C CA . PRO A 1 93 ? 3.752 25.391 5.285 1 95.69 93 PRO A CA 1
ATOM 711 C C . PRO A 1 93 ? 2.361 26 5.117 1 95.69 93 PRO A C 1
ATOM 713 O O . PRO A 1 93 ? 2.162 26.859 4.266 1 95.69 93 PRO A O 1
ATOM 716 N N . ILE A 1 94 ? 1.389 25.484 5.969 1 95 94 ILE A N 1
ATOM 717 C CA . ILE A 1 94 ? 0.073 26.109 5.855 1 95 94 ILE A CA 1
ATOM 718 C C . ILE A 1 94 ? 0.033 27.391 6.688 1 95 94 ILE A C 1
ATOM 720 O O . ILE A 1 94 ? 0.837 27.562 7.605 1 95 94 ILE A O 1
ATOM 724 N N . LEU A 1 95 ? -0.76 28.391 6.41 1 90.88 95 LEU A N 1
ATOM 725 C CA . LEU A 1 95 ? -0.734 29.719 7 1 90.88 95 LEU A CA 1
ATOM 726 C C . LEU A 1 95 ? -1.483 29.75 8.328 1 90.88 95 LEU A C 1
ATOM 728 O O . LEU A 1 95 ? -1.386 30.719 9.086 1 90.88 95 LEU A O 1
ATOM 732 N N . LYS A 1 96 ? -2.059 28.688 8.773 1 94.19 96 LYS A N 1
ATOM 733 C CA . LYS A 1 96 ? -2.807 28.641 10.023 1 94.19 96 LYS A CA 1
ATOM 734 C C . LYS A 1 96 ? -1.872 28.469 11.219 1 94.19 96 LYS A C 1
ATOM 736 O O . LYS A 1 96 ? -1.196 27.453 11.352 1 94.19 96 LYS A O 1
ATOM 741 N N . PRO A 1 97 ? -1.85 29.453 12.102 1 93.81 97 PRO A N 1
ATOM 742 C CA . PRO A 1 97 ? -0.976 29.328 13.266 1 93.81 97 PRO A CA 1
ATOM 743 C C . PRO A 1 97 ? -1.463 28.266 14.258 1 93.81 97 PRO A C 1
ATOM 745 O O . PRO A 1 97 ? -2.672 28.094 14.43 1 93.81 97 PRO A O 1
ATOM 748 N N . CYS A 1 98 ? -0.613 27.641 14.867 1 95.12 98 CYS A N 1
ATOM 749 C CA . CYS A 1 98 ? -0.97 26.688 15.922 1 95.12 98 CYS A CA 1
ATOM 750 C C . CYS A 1 98 ? -1.376 27.422 17.203 1 95.12 98 CYS A C 1
ATOM 752 O O . CYS A 1 98 ? -0.853 28.484 17.5 1 95.12 98 CYS A O 1
ATOM 754 N N . PRO A 1 99 ? -2.396 27.062 17.859 1 87.69 99 PRO A N 1
ATOM 755 C CA . PRO A 1 99 ? -2.785 27.688 19.125 1 87.69 99 PRO A CA 1
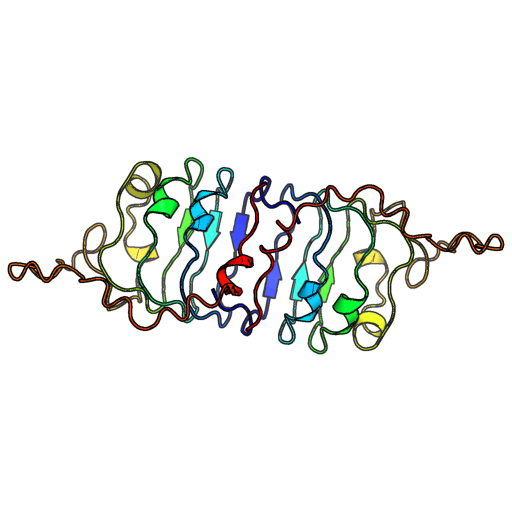ATOM 756 C C . PRO A 1 99 ? -1.613 27.859 20.094 1 87.69 99 PRO A C 1
ATOM 758 O O . PRO A 1 99 ? -0.71 27.016 20.125 1 87.69 99 PRO A O 1
ATOM 761 N N . SER A 1 100 ? -1.333 29.156 20.453 1 75.81 100 SER A N 1
ATOM 762 C CA . SER A 1 100 ? -0.29 29.5 21.422 1 75.81 100 SER A CA 1
ATOM 763 C C . SER A 1 100 ? -0.366 28.625 22.656 1 75.81 100 SER A C 1
ATOM 765 O O . SER A 1 100 ? -1.443 28.438 23.234 1 75.81 100 SER A O 1
ATOM 767 N N . HIS A 1 101 ? -0.102 27.531 22.641 1 56.41 101 HIS A N 1
ATOM 768 C CA . HIS A 1 101 ? -0.071 26.828 23.922 1 56.41 101 HIS A CA 1
ATOM 769 C C . HIS A 1 101 ? 0.529 27.719 25.016 1 56.41 101 HIS A C 1
ATOM 771 O O . HIS A 1 101 ? 1.745 27.922 25.062 1 56.41 101 HIS A O 1
ATOM 777 N N . THR A 1 102 ? 0.155 29 25.344 1 42.31 102 THR A N 1
ATOM 778 C CA . THR A 1 102 ? 0.662 29.234 26.688 1 42.31 102 THR A CA 1
ATOM 779 C C . THR A 1 102 ? 0.517 27.984 27.547 1 42.31 102 THR A C 1
ATOM 781 O O . THR A 1 102 ? 1.188 27.844 28.578 1 42.31 102 THR A O 1
ATOM 784 N N . ASP A 1 103 ? -0.767 27.531 27.906 1 38.31 103 ASP A N 1
ATOM 785 C CA . ASP A 1 103 ? -0.82 26.391 28.797 1 38.31 103 ASP A CA 1
ATOM 786 C C . ASP A 1 103 ? -0.079 25.188 28.203 1 38.31 103 ASP A C 1
ATOM 788 O O . ASP A 1 103 ? -0.424 24.719 27.109 1 38.31 103 ASP A O 1
ATOM 792 N N . SER A 1 104 ? 1.174 25.172 28.422 1 36.88 104 SER A N 1
ATOM 793 C CA . SER A 1 104 ? 1.987 23.969 28.281 1 36.88 104 SER A CA 1
ATOM 794 C C . SER A 1 104 ? 1.17 22.719 28.562 1 36.88 104 SER A C 1
ATOM 796 O O . SER A 1 104 ? 1.146 22.219 29.703 1 36.88 104 SER A O 1
ATOM 798 N N . HIS A 1 105 ? -0.095 22.734 28.438 1 34.16 105 HIS A N 1
ATOM 799 C CA . HIS A 1 105 ? -0.547 21.375 28.703 1 34.16 105 HIS A CA 1
ATOM 800 C C . HIS A 1 105 ? 0.33 20.359 28 1 34.16 105 HIS A C 1
ATOM 802 O O . HIS A 1 105 ? 0.46 20.391 26.766 1 34.16 105 HIS A O 1
ATOM 808 N N . ASP A 1 106 ? 1.387 20.062 28.672 1 32.19 106 ASP A N 1
ATOM 809 C CA . ASP A 1 106 ? 2.014 18.75 28.484 1 32.19 106 ASP A CA 1
ATOM 810 C C . ASP A 1 106 ? 1.007 17.734 27.969 1 32.19 106 ASP A C 1
ATOM 812 O O . ASP A 1 106 ? -0.059 17.547 28.562 1 32.19 106 ASP A O 1
ATOM 816 N N . CYS A 1 107 ? 0.748 17.641 26.734 1 31.22 107 CYS A N 1
ATOM 817 C CA . CYS A 1 107 ? 0.2 16.344 26.328 1 31.22 107 CYS A CA 1
ATOM 818 C C . CYS A 1 107 ? 0.566 15.258 27.312 1 31.22 107 CYS A C 1
ATOM 820 O O . CYS A 1 107 ? 1.668 14.703 27.266 1 31.22 107 CYS A O 1
ATOM 822 N N . GLN A 1 108 ? 0.378 15.586 28.641 1 28.8 108 GLN A N 1
ATOM 823 C CA . GLN A 1 108 ? 0.335 14.438 29.531 1 28.8 108 GLN A CA 1
ATOM 824 C C . GLN A 1 108 ? -0.367 13.258 28.875 1 28.8 108 GLN A C 1
ATOM 826 O O . GLN A 1 108 ? -1.431 13.414 28.281 1 28.8 108 GLN A O 1
ATOM 831 N N . ASN A 1 109 ? 0.479 12.289 28.734 1 31.17 109 ASN A N 1
ATOM 832 C CA . ASN A 1 109 ? 0.156 10.906 28.375 1 31.17 109 ASN A CA 1
ATOM 833 C C . ASN A 1 109 ? -1.162 10.461 29 1 31.17 109 ASN A C 1
ATOM 835 O O . ASN A 1 109 ? -1.206 10.117 30.188 1 31.17 109 ASN A O 1
ATOM 839 N N . ASN A 1 110 ? -2.158 11.336 29.172 1 31.17 110 ASN A N 1
ATOM 840 C CA . ASN A 1 110 ? -3.273 10.484 29.578 1 31.17 110 ASN A CA 1
ATOM 841 C C . ASN A 1 110 ? -3.254 9.148 28.844 1 31.17 110 ASN A C 1
ATOM 843 O O . ASN A 1 110 ? -3.438 9.109 27.625 1 31.17 110 ASN A O 1
ATOM 847 N N . ASN A 1 111 ? -2.441 8.391 29.406 1 30.84 111 ASN A N 1
ATOM 848 C CA . ASN A 1 111 ? -2.213 6.953 29.312 1 30.84 111 ASN A CA 1
ATOM 849 C C . ASN A 1 111 ? -3.525 6.172 29.344 1 30.84 111 ASN A C 1
ATOM 851 O O . ASN A 1 111 ? -3.535 4.977 29.641 1 30.84 111 ASN A O 1
ATOM 855 N N . GLU A 1 112 ? -4.652 6.891 29.766 1 31.91 112 GLU A N 1
ATOM 856 C CA . GLU A 1 112 ? -5.633 5.836 30 1 31.91 112 GLU A CA 1
ATOM 857 C C . GLU A 1 112 ? -5.734 4.902 28.781 1 31.91 112 GLU A C 1
ATOM 859 O O . GLU A 1 112 ? -6.43 3.885 28.844 1 31.91 112 GLU A O 1
ATOM 864 N N . ALA A 1 113 ? -5.891 5.531 27.656 1 30.23 113 ALA A N 1
ATOM 865 C CA . ALA A 1 113 ? -6.348 4.457 26.781 1 30.23 113 ALA A CA 1
ATOM 866 C C . ALA A 1 113 ? -5.297 3.359 26.656 1 30.23 113 ALA A C 1
ATOM 868 O O . ALA A 1 113 ? -4.285 3.533 25.984 1 30.23 113 ALA A O 1
ATOM 869 N N . GLU A 1 114 ? -4.848 2.811 27.891 1 30.42 114 GLU A N 1
ATOM 870 C CA . GLU A 1 114 ? -4.125 1.541 27.891 1 30.42 114 GLU A CA 1
ATOM 871 C C . GLU A 1 114 ? -4.586 0.648 26.734 1 30.42 114 GLU A C 1
ATOM 873 O O . GLU A 1 114 ? -4.164 -0.505 26.625 1 30.42 114 GLU A O 1
ATOM 878 N N . PHE A 1 115 ? -5.867 0.922 26.469 1 29.95 115 PHE A N 1
ATOM 879 C CA . PHE A 1 115 ? -6.336 -0.304 25.828 1 29.95 115 PHE A CA 1
ATOM 880 C C . PHE A 1 115 ? -5.559 -0.579 24.547 1 29.95 115 PHE A C 1
ATOM 882 O O . PHE A 1 115 ? -5.969 -1.412 23.734 1 29.95 115 PHE A O 1
ATOM 889 N N . TYR A 1 116 ? -4.793 0.519 24.141 1 32.66 116 TYR A N 1
ATOM 890 C CA . TYR A 1 116 ? -4.383 0.068 22.828 1 32.66 116 TYR A CA 1
ATOM 891 C C . TYR A 1 116 ? -3.623 -1.25 22.906 1 32.66 116 TYR A C 1
ATOM 893 O O . TYR A 1 116 ? -2.58 -1.332 23.562 1 32.66 116 TYR A O 1
ATOM 901 N N . SER A 1 117 ? -4.305 -2.182 23.219 1 31.28 117 SER A N 1
ATOM 902 C CA . SER A 1 117 ? -3.699 -3.488 22.984 1 31.28 117 SER A CA 1
ATOM 903 C C . SER A 1 117 ? -2.658 -3.426 21.859 1 31.28 117 SER A C 1
ATOM 905 O O . SER A 1 117 ? -2.691 -2.52 21.031 1 31.28 117 SER A O 1
ATOM 907 N N . ASP A 1 118 ? -1.548 -4.148 21.984 1 32.97 118 ASP A N 1
ATOM 908 C CA . ASP A 1 118 ? -0.379 -4.641 21.266 1 32.97 118 ASP A CA 1
ATOM 909 C C . ASP A 1 118 ? -0.665 -4.758 19.766 1 32.97 118 ASP A C 1
ATOM 911 O O . ASP A 1 118 ? 0.094 -5.395 19.031 1 32.97 118 ASP A O 1
ATOM 915 N N . ASP A 1 119 ? -1.898 -4.492 19.391 1 34.25 119 ASP A N 1
ATOM 916 C CA . ASP A 1 119 ? -1.944 -4.988 18.016 1 34.25 119 ASP A CA 1
ATOM 917 C C . ASP A 1 119 ? -1.191 -4.059 17.078 1 34.25 119 ASP A C 1
ATOM 919 O O . ASP A 1 119 ? -1.791 -3.447 16.188 1 34.25 119 ASP A O 1
ATOM 923 N N . GLU A 1 120 ? -0.387 -3.135 17.578 1 36.34 120 GLU A N 1
ATOM 924 C CA . GLU A 1 120 ? 0.431 -2.271 16.734 1 36.34 120 GLU A CA 1
ATOM 925 C C . GLU A 1 120 ? 1.271 -3.09 15.758 1 36.34 120 GLU A C 1
ATOM 927 O O . GLU A 1 120 ? 2.25 -2.588 15.203 1 36.34 120 GLU A O 1
ATOM 932 N N . HIS A 1 121 ? 1.146 -4.367 15.797 1 37.84 121 HIS A N 1
ATOM 933 C CA . HIS A 1 121 ? 2.141 -5.137 15.062 1 37.84 121 HIS A CA 1
ATOM 934 C C . HIS A 1 121 ? 2.184 -4.723 13.594 1 37.84 121 HIS A C 1
ATOM 936 O O . HIS A 1 121 ? 3.045 -5.184 12.844 1 37.84 121 HIS A O 1
ATOM 942 N N . LEU A 1 122 ? 1.06 -4.219 13.094 1 36.88 122 LEU A N 1
ATOM 943 C CA . LEU A 1 122 ? 0.927 -4.66 11.711 1 36.88 122 LEU A CA 1
ATOM 944 C C . LEU A 1 122 ? 1.821 -3.84 10.789 1 36.88 122 LEU A C 1
ATOM 946 O O . LEU A 1 122 ? 1.759 -3.984 9.562 1 36.88 122 LEU A O 1
ATOM 950 N N . TRP A 1 123 ? 2.475 -2.67 11.25 1 39.78 123 TRP A N 1
ATOM 951 C CA . TRP A 1 123 ? 3.047 -2.006 10.086 1 39.78 123 TRP A CA 1
ATOM 952 C C . TRP A 1 123 ? 4.18 -2.832 9.484 1 39.78 123 TRP A C 1
ATOM 954 O O . TRP A 1 123 ? 4.68 -3.764 10.125 1 39.78 123 TRP A O 1
ATOM 964 N N . PHE A 1 124 ? 4.621 -2.4 8.258 1 39.88 124 PHE A N 1
ATOM 965 C CA . PHE A 1 124 ? 5.582 -2.977 7.328 1 39.88 124 PHE A CA 1
ATOM 966 C C . PHE A 1 124 ? 6.938 -3.162 8 1 39.88 124 PHE A C 1
ATOM 968 O O . PHE A 1 124 ? 7.441 -2.248 8.656 1 39.88 124 PHE A O 1
ATOM 975 N N . TYR A 1 125 ? 7.152 -4.242 8.656 1 37.84 125 TYR A N 1
ATOM 976 C CA . TYR A 1 125 ? 8.523 -4.434 9.125 1 37.84 125 TYR A CA 1
ATOM 977 C C . TYR A 1 125 ? 9.523 -4.176 8 1 37.84 125 TYR A C 1
ATOM 979 O O . TYR A 1 125 ? 9.523 -4.887 6.988 1 37.84 125 TYR A O 1
ATOM 987 N N . ALA A 1 126 ? 9.836 -2.943 7.781 1 40.88 126 ALA A N 1
ATOM 988 C CA . ALA A 1 126 ? 11.102 -2.682 7.102 1 40.88 126 ALA A CA 1
ATOM 989 C C . ALA A 1 126 ? 12.25 -3.416 7.781 1 40.88 126 ALA A C 1
ATOM 991 O O . ALA A 1 126 ? 12.594 -3.117 8.93 1 40.88 126 ALA A O 1
ATOM 992 N N . GLY A 1 127 ? 12.273 -4.797 7.789 1 34.69 127 GLY A N 1
ATOM 993 C CA . GLY A 1 127 ? 13.453 -5.469 8.297 1 34.69 127 GLY A CA 1
ATOM 994 C C . GLY A 1 127 ? 14.75 -4.895 7.758 1 34.69 127 GLY A C 1
ATOM 995 O O . GLY A 1 127 ? 14.758 -4.273 6.691 1 34.69 127 GLY A O 1
ATOM 996 N N . MET B 1 1 ? -2.879 2.08 11.703 1 90.38 1 MET B N 1
ATOM 997 C CA . MET B 1 1 ? -3.666 2.383 10.508 1 90.38 1 MET B CA 1
ATOM 998 C C . MET B 1 1 ? -4.648 1.258 10.211 1 90.38 1 MET B C 1
ATOM 1000 O O . MET B 1 1 ? -4.305 0.08 10.32 1 90.38 1 MET B O 1
ATOM 1004 N N . ASN B 1 2 ? -5.867 1.67 9.945 1 91.81 2 ASN B N 1
ATOM 1005 C CA . ASN B 1 2 ? -6.918 0.702 9.656 1 91.81 2 ASN B CA 1
ATOM 1006 C C . ASN B 1 2 ? -7.105 0.508 8.156 1 91.81 2 ASN B C 1
ATOM 1008 O O . ASN B 1 2 ? -7.488 1.441 7.449 1 91.81 2 ASN B O 1
ATOM 1012 N N . LEU B 1 3 ? -6.922 -0.777 7.699 1 94.38 3 LEU B N 1
ATOM 1013 C CA . LEU B 1 3 ? -6.938 -1.047 6.266 1 94.38 3 LEU B CA 1
ATOM 1014 C C . LEU B 1 3 ? -8.25 -1.701 5.852 1 94.38 3 LEU B C 1
ATOM 1016 O O . LEU B 1 3 ? -8.406 -2.129 4.703 1 94.38 3 LEU B O 1
ATOM 1020 N N . HIS B 1 4 ? -9.18 -1.702 6.73 1 93 4 HIS B N 1
ATOM 1021 C CA . HIS B 1 4 ? -10.453 -2.344 6.426 1 93 4 HIS B CA 1
ATOM 1022 C C . HIS B 1 4 ? -11.125 -1.698 5.219 1 93 4 HIS B C 1
ATOM 1024 O O . HIS B 1 4 ? -11.852 -2.361 4.48 1 93 4 HIS B O 1
ATOM 1030 N N . GLY B 1 5 ? -10.836 -0.446 5.094 1 96.06 5 GLY B N 1
ATOM 1031 C CA . GLY B 1 5 ? -11.453 0.292 4.004 1 96.06 5 GLY B CA 1
ATOM 1032 C C . GLY B 1 5 ? -10.578 0.374 2.766 1 96.06 5 GLY B C 1
ATOM 1033 O O . GLY B 1 5 ? -10.812 1.207 1.889 1 96.06 5 GLY B O 1
ATOM 1034 N N . LEU B 1 6 ? -9.594 -0.54 2.674 1 97.69 6 LEU B N 1
ATOM 1035 C CA . LEU B 1 6 ? -8.711 -0.557 1.509 1 97.69 6 LEU B CA 1
ATOM 1036 C C . LEU B 1 6 ? -9.406 -1.202 0.314 1 97.69 6 LEU B C 1
ATOM 1038 O O . LEU B 1 6 ? -9.734 -2.393 0.348 1 97.69 6 LEU B O 1
ATOM 1042 N N . LEU B 1 7 ? -9.602 -0.437 -0.744 1 98.5 7 LEU B N 1
ATOM 1043 C CA . LEU B 1 7 ? -10.328 -0.898 -1.923 1 98.5 7 LEU B CA 1
ATOM 1044 C C . LEU B 1 7 ? -9.359 -1.255 -3.049 1 98.5 7 LEU B C 1
ATOM 1046 O O . LEU B 1 7 ? -9.617 -2.184 -3.82 1 98.5 7 LEU B O 1
ATOM 1050 N N . SER B 1 8 ? -8.328 -0.475 -3.15 1 98.56 8 SER B N 1
ATOM 1051 C CA . SER B 1 8 ? -7.344 -0.661 -4.207 1 98.56 8 SER B CA 1
ATOM 1052 C C . SER B 1 8 ? -5.922 -0.577 -3.658 1 98.56 8 SER B C 1
ATOM 1054 O O . SER B 1 8 ? -5.598 0.339 -2.9 1 98.56 8 SER B O 1
ATOM 1056 N N . LEU B 1 9 ? -5.137 -1.545 -3.984 1 98.06 9 LEU B N 1
ATOM 1057 C CA . LEU B 1 9 ? -3.725 -1.559 -3.623 1 98.06 9 LEU B CA 1
ATOM 1058 C C . LEU B 1 9 ? -2.855 -1.871 -4.836 1 98.06 9 LEU B C 1
ATOM 1060 O O . LEU B 1 9 ? -2.885 -2.99 -5.355 1 98.06 9 LEU B O 1
ATOM 1064 N N . ASN B 1 10 ? -2.16 -0.875 -5.281 1 98 10 ASN B N 1
ATOM 1065 C CA . ASN B 1 10 ? -1.197 -1.039 -6.363 1 98 10 ASN B CA 1
ATOM 1066 C C . ASN B 1 10 ? 0.218 -0.688 -5.914 1 98 10 ASN B C 1
ATOM 1068 O O . ASN B 1 10 ? 0.521 0.477 -5.652 1 98 10 ASN B O 1
ATOM 1072 N N . ILE B 1 11 ? 1.02 -1.742 -5.734 1 97.81 11 ILE B N 1
ATOM 1073 C CA . ILE B 1 11 ? 2.42 -1.519 -5.391 1 97.81 11 ILE B CA 1
ATOM 1074 C C . ILE B 1 11 ? 3.316 -2.227 -6.406 1 97.81 11 ILE B C 1
ATOM 1076 O O . ILE B 1 11 ? 4.383 -2.736 -6.051 1 97.81 11 ILE B O 1
ATOM 1080 N N . ALA B 1 12 ? 2.801 -2.213 -7.625 1 98.5 12 ALA B N 1
ATOM 1081 C CA . ALA B 1 12 ? 3.578 -2.777 -8.727 1 98.5 12 ALA B CA 1
ATOM 1082 C C . ALA B 1 12 ? 4.848 -1.965 -8.977 1 98.5 12 ALA B C 1
ATOM 1084 O O . ALA B 1 12 ? 4.867 -0.751 -8.75 1 98.5 12 ALA B O 1
ATOM 1085 N N . GLY B 1 13 ? 5.816 -2.635 -9.508 1 98.38 13 GLY B N 1
ATOM 1086 C CA . GLY B 1 13 ? 7.016 -1.948 -9.961 1 98.38 13 GLY B CA 1
ATOM 1087 C C . GLY B 1 13 ? 7.867 -1.415 -8.828 1 98.38 13 GLY B C 1
ATOM 1088 O O . GLY B 1 13 ? 8.594 -0.432 -9 1 98.38 13 GLY B O 1
ATOM 1089 N N . ASN B 1 14 ? 7.727 -1.959 -7.668 1 98.12 14 ASN B N 1
ATOM 1090 C CA . ASN B 1 14 ? 8.625 -1.688 -6.547 1 98.12 14 ASN B CA 1
ATOM 1091 C C . ASN B 1 14 ? 9.742 -2.719 -6.465 1 98.12 14 ASN B C 1
ATOM 1093 O O . ASN B 1 14 ? 10.086 -3.35 -7.469 1 98.12 14 ASN B O 1
ATOM 1097 N N . ARG B 1 15 ? 10.422 -2.828 -5.445 1 97.56 15 ARG B N 1
ATOM 1098 C CA . ARG B 1 15 ? 11.477 -3.803 -5.215 1 97.56 15 ARG B CA 1
ATOM 1099 C C . ARG B 1 15 ? 11.211 -4.613 -3.951 1 97.56 15 ARG B C 1
ATOM 1101 O O . ARG B 1 15 ? 12.086 -4.75 -3.094 1 97.56 15 ARG B O 1
ATOM 1108 N N . LEU B 1 16 ? 9.984 -5.07 -3.908 1 97.56 16 LEU B N 1
ATOM 1109 C CA . LEU B 1 16 ? 9.547 -5.816 -2.734 1 97.56 16 LEU B CA 1
ATOM 1110 C C . LEU B 1 16 ? 10.086 -7.242 -2.766 1 97.56 16 LEU B C 1
ATOM 1112 O O . LEU B 1 16 ? 10.188 -7.848 -3.834 1 97.56 16 LEU B O 1
ATOM 1116 N N . SER B 1 17 ? 10.367 -7.734 -1.648 1 97.75 17 SER B N 1
ATOM 1117 C CA . SER B 1 17 ? 10.805 -9.117 -1.502 1 97.75 17 SER B CA 1
ATOM 1118 C C . SER B 1 17 ? 10.055 -9.82 -0.376 1 97.75 17 SER B C 1
ATOM 1120 O O . SER B 1 17 ? 9.117 -9.258 0.197 1 97.75 17 SER B O 1
ATOM 1122 N N . GLY B 1 18 ? 10.406 -11.086 -0.18 1 97.5 18 GLY B N 1
ATOM 1123 C CA . GLY B 1 18 ? 9.719 -11.859 0.838 1 97.5 18 GLY B CA 1
ATOM 1124 C C . GLY B 1 18 ? 8.414 -12.461 0.346 1 97.5 18 GLY B C 1
ATOM 1125 O O . GLY B 1 18 ? 8.211 -12.617 -0.861 1 97.5 18 GLY B O 1
ATOM 1126 N N . ARG B 1 19 ? 7.516 -12.812 1.333 1 98.12 19 ARG B N 1
ATOM 1127 C CA . ARG B 1 19 ? 6.281 -13.523 1.012 1 98.12 19 ARG B CA 1
ATOM 1128 C C . ARG B 1 19 ? 5.066 -12.617 1.178 1 98.12 19 ARG B C 1
ATOM 1130 O O . ARG B 1 19 ? 5.117 -11.641 1.921 1 98.12 19 ARG B O 1
ATOM 1137 N N . ILE B 1 20 ? 4.023 -12.891 0.422 1 97.19 20 ILE B N 1
ATOM 1138 C CA . ILE B 1 20 ? 2.738 -12.266 0.73 1 97.19 20 ILE B CA 1
ATOM 1139 C C . ILE B 1 20 ? 2.246 -12.75 2.092 1 97.19 20 ILE B C 1
ATOM 1141 O O . ILE B 1 20 ? 2.16 -13.953 2.336 1 97.19 20 ILE B O 1
ATOM 1145 N N . PRO B 1 21 ? 1.948 -11.805 2.912 1 94.81 21 PRO B N 1
ATOM 1146 C CA . PRO B 1 21 ? 1.47 -12.266 4.219 1 94.81 21 PRO B CA 1
ATOM 1147 C C . PRO B 1 21 ? 0.113 -12.961 4.137 1 94.81 21 PRO B C 1
ATOM 1149 O O . PRO B 1 21 ? -0.741 -12.562 3.342 1 94.81 21 PRO B O 1
ATOM 1152 N N . ASP B 1 22 ? -0.11 -13.93 5.055 1 94.75 22 ASP B N 1
ATOM 1153 C CA . ASP B 1 22 ? -1.363 -14.68 5.066 1 94.75 22 ASP B CA 1
ATOM 1154 C C . ASP B 1 22 ? -2.539 -13.773 5.426 1 94.75 22 ASP B C 1
ATOM 1156 O O . ASP B 1 22 ? -3.689 -14.086 5.105 1 94.75 22 ASP B O 1
ATOM 1160 N N . THR B 1 23 ? -2.203 -12.688 6.039 1 93.94 23 THR B N 1
ATOM 1161 C CA . THR B 1 23 ? -3.244 -11.781 6.508 1 93.94 23 THR B CA 1
ATOM 1162 C C . THR B 1 23 ? -3.822 -10.969 5.348 1 93.94 23 THR B C 1
ATOM 1164 O O . THR B 1 23 ? -4.762 -10.195 5.531 1 93.94 23 THR B O 1
ATOM 1167 N N . ILE B 1 24 ? -3.312 -11.18 4.129 1 95.69 24 ILE B N 1
ATOM 1168 C CA . ILE B 1 24 ? -3.816 -10.484 2.953 1 95.69 24 ILE B CA 1
ATOM 1169 C C . ILE B 1 24 ? -5.309 -10.75 2.791 1 95.69 24 ILE B C 1
ATOM 1171 O O . ILE B 1 24 ? -6.051 -9.898 2.303 1 95.69 24 ILE B O 1
ATOM 1175 N N . GLY B 1 25 ? -5.727 -11.906 3.262 1 95.5 25 GLY B N 1
ATOM 1176 C CA . GLY B 1 25 ? -7.125 -12.297 3.158 1 95.5 25 GLY B CA 1
ATOM 1177 C C . GLY B 1 25 ? -8.047 -11.453 4.02 1 95.5 25 GLY B C 1
ATOM 1178 O O . GLY B 1 25 ? -9.266 -11.492 3.852 1 95.5 25 GLY B O 1
ATOM 1179 N N . LYS B 1 26 ? -7.414 -10.672 4.906 1 95.31 26 LYS B N 1
ATOM 1180 C CA . LYS B 1 26 ? -8.203 -9.836 5.809 1 95.31 26 LYS B CA 1
ATOM 1181 C C . LYS B 1 26 ? -8.633 -8.539 5.121 1 95.31 26 LYS B C 1
ATOM 1183 O O . LYS B 1 26 ? -9.5 -7.828 5.621 1 95.31 26 LYS B O 1
ATOM 1188 N N . LEU B 1 27 ? -8.07 -8.234 3.996 1 96.12 27 LEU B N 1
ATOM 1189 C CA . LEU B 1 27 ? -8.469 -7.059 3.229 1 96.12 27 LEU B CA 1
ATOM 1190 C C . LEU B 1 27 ? -9.742 -7.324 2.436 1 96.12 27 LEU B C 1
ATOM 1192 O O . LEU B 1 27 ? -9.727 -7.297 1.203 1 96.12 27 LEU B O 1
ATOM 1196 N N . ASP B 1 28 ? -10.797 -7.508 3.152 1 92.94 28 ASP B N 1
ATOM 1197 C CA . ASP B 1 28 ? -11.984 -8.172 2.621 1 92.94 28 ASP B CA 1
ATOM 1198 C C . ASP B 1 28 ? -12.789 -7.219 1.738 1 92.94 28 ASP B C 1
ATOM 1200 O O . ASP B 1 28 ? -13.742 -7.637 1.078 1 92.94 28 ASP B O 1
ATOM 1204 N N . LYS B 1 29 ? -12.367 -5.906 1.637 1 97.44 29 LYS B N 1
ATOM 1205 C CA . LYS B 1 29 ? -13.062 -4.984 0.742 1 97.44 29 LYS B CA 1
ATOM 1206 C C . LYS B 1 29 ? -12.242 -4.723 -0.519 1 97.44 29 LYS B C 1
ATOM 1208 O O . LYS B 1 29 ? -12.68 -3.996 -1.411 1 97.44 29 LYS B O 1
ATOM 1213 N N . LEU B 1 30 ? -11.109 -5.336 -0.553 1 97.81 30 LEU B N 1
ATOM 1214 C CA . LEU B 1 30 ? -10.164 -5.082 -1.637 1 97.81 30 LEU B CA 1
ATOM 1215 C C . LEU B 1 30 ? -10.758 -5.496 -2.98 1 97.81 30 LEU B C 1
ATOM 1217 O O . LEU B 1 30 ? -11.234 -6.621 -3.135 1 97.81 30 LEU B O 1
ATOM 1221 N N . GLU B 1 31 ? -10.688 -4.605 -3.986 1 98.38 31 GLU B N 1
ATOM 1222 C CA . GLU B 1 31 ? -11.242 -4.836 -5.316 1 98.38 31 GLU B CA 1
ATOM 1223 C C . GLU B 1 31 ? -10.141 -4.988 -6.359 1 98.38 31 GLU B C 1
ATOM 1225 O O . GLU B 1 31 ? -10.32 -5.68 -7.363 1 98.38 31 GLU B O 1
ATOM 1230 N N . PHE B 1 32 ? -9.109 -4.297 -6.109 1 98.62 32 PHE B N 1
ATOM 1231 C CA . PHE B 1 32 ? -7.984 -4.297 -7.035 1 98.62 32 PHE B CA 1
ATOM 1232 C C . PHE B 1 32 ? -6.672 -4.531 -6.293 1 98.62 32 PHE B C 1
ATOM 1234 O O . PHE B 1 32 ? -6.383 -3.852 -5.305 1 98.62 32 PHE B O 1
ATOM 1241 N N . LEU B 1 33 ? -5.906 -5.551 -6.695 1 98.44 33 LEU B N 1
ATOM 1242 C CA . LEU B 1 33 ? -4.605 -5.859 -6.113 1 98.44 33 LEU B CA 1
ATOM 1243 C C . LEU B 1 33 ? -3.553 -6.043 -7.199 1 98.44 33 LEU B C 1
ATOM 1245 O O . LEU B 1 33 ? -3.672 -6.938 -8.039 1 98.44 33 LEU B O 1
ATOM 1249 N N . ASP B 1 34 ? -2.57 -5.176 -7.203 1 98.81 34 ASP B N 1
ATOM 1250 C CA . ASP B 1 34 ? -1.463 -5.324 -8.141 1 98.81 34 ASP B CA 1
ATOM 1251 C C . ASP B 1 34 ? -0.125 -5.371 -7.406 1 98.81 34 ASP B C 1
ATOM 1253 O O . ASP B 1 34 ? 0.327 -4.363 -6.859 1 98.81 34 ASP B O 1
ATOM 1257 N N . LEU B 1 35 ? 0.491 -6.574 -7.348 1 98.75 35 LEU B N 1
ATOM 1258 C CA . LEU B 1 35 ? 1.791 -6.797 -6.723 1 98.75 35 LEU B CA 1
ATOM 1259 C C . LEU B 1 35 ? 2.848 -7.125 -7.773 1 98.75 35 LEU B C 1
ATOM 1261 O O . LEU B 1 35 ? 3.924 -7.629 -7.441 1 98.75 35 LEU B O 1
ATOM 1265 N N . SER B 1 36 ? 2.562 -6.812 -8.992 1 98.88 36 SER B N 1
ATOM 1266 C CA . SER B 1 36 ? 3.387 -7.285 -10.102 1 98.88 36 SER B CA 1
ATOM 1267 C C . SER B 1 36 ? 4.73 -6.562 -10.141 1 98.88 36 SER B C 1
ATOM 1269 O O . SER B 1 36 ? 4.887 -5.504 -9.523 1 98.88 36 SER B O 1
ATOM 1271 N N . ARG B 1 37 ? 5.66 -7.152 -10.844 1 98.81 37 ARG B N 1
ATOM 1272 C CA . ARG B 1 37 ? 6.969 -6.574 -11.125 1 98.81 37 ARG B CA 1
ATOM 1273 C C . ARG B 1 37 ? 7.699 -6.207 -9.836 1 98.81 37 ARG B C 1
ATOM 1275 O O . ARG B 1 37 ? 8.109 -5.059 -9.656 1 98.81 37 ARG B O 1
ATOM 1282 N N . ASN B 1 38 ? 7.812 -7.148 -8.961 1 98.75 38 ASN B N 1
ATOM 1283 C CA . ASN B 1 38 ? 8.617 -7.129 -7.742 1 98.75 38 ASN B CA 1
ATOM 1284 C C . ASN B 1 38 ? 9.516 -8.359 -7.648 1 98.75 38 ASN B C 1
ATOM 1286 O O . ASN B 1 38 ? 9.875 -8.945 -8.664 1 98.75 38 ASN B O 1
ATOM 1290 N N . GLU B 1 39 ? 10.016 -8.633 -6.477 1 98.44 39 GLU B N 1
ATOM 1291 C CA . GLU B 1 39 ? 10.82 -9.82 -6.211 1 98.44 39 GLU B CA 1
ATOM 1292 C C . GLU B 1 39 ? 10.188 -10.68 -5.121 1 98.44 39 GLU B C 1
ATOM 1294 O O . GLU B 1 39 ? 10.891 -11.258 -4.289 1 98.44 39 GLU B O 1
ATOM 1299 N N . LEU B 1 40 ? 8.891 -10.68 -5.105 1 98.62 40 LEU B N 1
ATOM 1300 C CA . LEU B 1 40 ? 8.188 -11.5 -4.121 1 98.62 40 LEU B CA 1
ATOM 1301 C C . LEU B 1 40 ? 8.367 -12.977 -4.426 1 98.62 40 LEU B C 1
ATOM 1303 O O . LEU B 1 40 ? 8.469 -13.367 -5.594 1 98.62 40 LEU B O 1
ATOM 1307 N N . ALA B 1 41 ? 8.383 -13.688 -3.352 1 98.69 41 ALA B N 1
ATOM 1308 C CA . ALA B 1 41 ? 8.672 -15.109 -3.5 1 98.69 41 ALA B CA 1
ATOM 1309 C C . ALA B 1 41 ? 7.809 -15.945 -2.562 1 98.69 41 ALA B C 1
ATOM 1311 O O . ALA B 1 41 ? 7.043 -15.398 -1.764 1 98.69 41 ALA B O 1
ATOM 1312 N N . GLY B 1 42 ? 7.965 -17.281 -2.781 1 98.25 42 GLY B N 1
ATOM 1313 C CA . GLY B 1 42 ? 7.191 -18.203 -1.96 1 98.25 42 GLY B CA 1
ATOM 1314 C C . GLY B 1 42 ? 5.832 -18.531 -2.547 1 98.25 42 GLY B C 1
ATOM 1315 O O . GLY B 1 42 ? 5.551 -18.188 -3.701 1 98.25 42 GLY B O 1
ATOM 1316 N N . HIS B 1 43 ? 5.016 -19.188 -1.729 1 98.19 43 HIS B N 1
ATOM 1317 C CA . HIS B 1 43 ? 3.691 -19.609 -2.178 1 98.19 4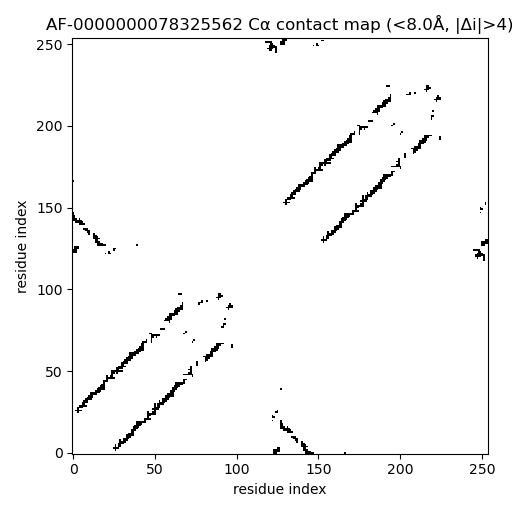3 HIS B CA 1
ATOM 1318 C C . HIS B 1 43 ? 2.705 -18.438 -2.143 1 98.19 43 HIS B C 1
ATOM 1320 O O . HIS B 1 43 ? 2.814 -17.562 -1.291 1 98.19 43 HIS B O 1
ATOM 1326 N N . ILE B 1 44 ? 1.777 -18.484 -3.055 1 97.88 44 ILE B N 1
ATOM 1327 C CA . ILE B 1 44 ? 0.626 -17.594 -2.967 1 97.88 44 ILE B CA 1
ATOM 1328 C C . ILE B 1 44 ? -0.328 -18.094 -1.883 1 97.88 44 ILE B C 1
ATOM 1330 O O . ILE B 1 44 ? -0.786 -19.234 -1.925 1 97.88 44 ILE B O 1
ATOM 1334 N N . PRO B 1 45 ? -0.559 -17.25 -0.956 1 96.56 45 PRO B N 1
ATOM 1335 C CA . PRO B 1 45 ? -1.353 -17.75 0.162 1 96.56 45 PRO B CA 1
ATOM 1336 C C . PRO B 1 45 ? -2.793 -18.078 -0.234 1 96.56 45 PRO B C 1
ATOM 1338 O O . PRO B 1 45 ? -3.389 -17.359 -1.039 1 96.56 45 PRO B O 1
ATOM 1341 N N . GLN B 1 46 ? -3.301 -19.062 0.418 1 96.31 46 GLN B N 1
ATOM 1342 C CA . GLN B 1 46 ? -4.676 -19.484 0.18 1 96.31 46 GLN B CA 1
ATOM 1343 C C . GLN B 1 46 ? -5.668 -18.406 0.598 1 96.31 46 GLN B C 1
ATOM 1345 O O . GLN B 1 46 ? -6.758 -18.297 0.03 1 96.31 46 GLN B O 1
ATOM 1350 N N . SER B 1 47 ? -5.277 -17.594 1.545 1 96.12 47 SER B N 1
ATOM 1351 C CA . SER B 1 47 ? -6.176 -16.578 2.092 1 96.12 47 SER B CA 1
ATOM 1352 C C . SER B 1 47 ? -6.535 -15.531 1.041 1 96.12 47 SER B C 1
ATOM 1354 O O . SER B 1 47 ? -7.492 -14.773 1.216 1 96.12 47 SER B O 1
ATOM 1356 N N . LEU B 1 48 ? -5.816 -15.461 -0.081 1 96.38 48 LEU B N 1
ATOM 1357 C CA . LEU B 1 48 ? -6.168 -14.594 -1.194 1 96.38 48 LEU B CA 1
ATOM 1358 C C . LEU B 1 48 ? -7.562 -14.914 -1.72 1 96.38 48 LEU B C 1
ATOM 1360 O O . LEU B 1 48 ? -8.25 -14.039 -2.254 1 96.38 48 LEU B O 1
ATOM 1364 N N . SER B 1 49 ? -7.953 -16.125 -1.521 1 94.81 49 SER B N 1
ATOM 1365 C CA . SER B 1 49 ? -9.258 -16.562 -1.997 1 94.81 49 SER B CA 1
ATOM 1366 C C . SER B 1 49 ? -10.383 -15.961 -1.16 1 94.81 49 SER B C 1
ATOM 1368 O O . SER B 1 49 ? -11.555 -16.031 -1.545 1 94.81 49 SER B O 1
ATOM 1370 N N . ASN B 1 50 ? -10.008 -15.367 -0.065 1 94.69 50 ASN B N 1
ATOM 1371 C CA . ASN B 1 50 ? -11 -14.773 0.83 1 94.69 50 ASN B CA 1
ATOM 1372 C C . ASN B 1 50 ? -11.406 -13.383 0.366 1 94.69 50 ASN B C 1
ATOM 1374 O O . ASN B 1 50 ? -12.344 -12.789 0.907 1 94.69 50 ASN B O 1
ATOM 1378 N N . LEU B 1 51 ? -10.727 -12.859 -0.592 1 96.81 51 LEU B N 1
ATOM 1379 C CA . LEU B 1 51 ? -11.016 -11.516 -1.083 1 96.81 51 LEU B CA 1
ATOM 1380 C C . LEU B 1 51 ? -12.219 -11.523 -2.021 1 96.81 51 LEU B C 1
ATOM 1382 O O . LEU B 1 51 ? -12.062 -11.477 -3.242 1 96.81 51 LEU B O 1
ATOM 1386 N N . SER B 1 52 ? -13.406 -11.484 -1.471 1 95.75 52 SER B N 1
ATOM 1387 C CA . SER B 1 52 ? -14.656 -11.758 -2.172 1 95.75 52 SER B CA 1
ATOM 1388 C C . SER B 1 52 ? -14.984 -10.656 -3.17 1 95.75 52 SER B C 1
ATOM 1390 O O . SER B 1 52 ? -15.734 -10.875 -4.121 1 95.75 52 SER B O 1
ATOM 1392 N N . PHE B 1 53 ? -14.391 -9.461 -3 1 97.19 53 PHE B N 1
ATOM 1393 C CA . PHE B 1 53 ? -14.719 -8.344 -3.881 1 97.19 53 PHE B CA 1
ATOM 1394 C C . PHE B 1 53 ? -13.633 -8.148 -4.93 1 97.19 53 PHE B C 1
ATOM 1396 O O . PHE B 1 53 ? -13.742 -7.273 -5.789 1 97.19 53 PHE B O 1
ATOM 1403 N N . LEU B 1 54 ? -12.578 -8.93 -4.883 1 97.62 54 LEU B N 1
ATOM 1404 C CA . LEU B 1 54 ? -11.445 -8.758 -5.785 1 97.62 54 LEU B CA 1
ATOM 1405 C C . LEU B 1 54 ? -11.867 -8.977 -7.234 1 97.62 54 LEU B C 1
ATOM 1407 O O . LEU B 1 54 ? -12.32 -10.062 -7.598 1 97.62 54 LEU B O 1
ATOM 1411 N N . SER B 1 55 ? -11.648 -7.973 -8.07 1 97.38 55 SER B N 1
ATOM 1412 C CA . SE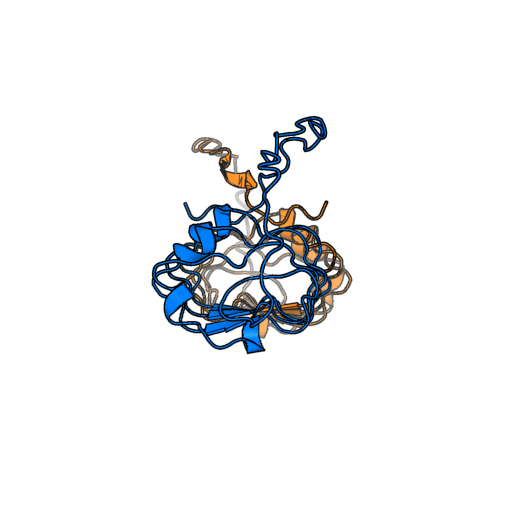R B 1 55 ? -12.07 -8.039 -9.469 1 97.38 55 SER B CA 1
ATOM 1413 C C . SER B 1 55 ? -10.875 -7.973 -10.414 1 97.38 55 SER B C 1
ATOM 1415 O O . SER B 1 55 ? -10.969 -8.367 -11.578 1 97.38 55 SER B O 1
ATOM 1417 N N . ARG B 1 56 ? -9.844 -7.395 -9.859 1 98.25 56 ARG B N 1
ATOM 1418 C CA . ARG B 1 56 ? -8.609 -7.312 -10.633 1 98.25 56 ARG B CA 1
ATOM 1419 C C . ARG B 1 56 ? -7.406 -7.715 -9.789 1 98.25 56 ARG B C 1
ATOM 1421 O O . ARG B 1 56 ? -7.238 -7.227 -8.664 1 98.25 56 ARG B O 1
ATOM 1428 N N . LEU B 1 57 ? -6.664 -8.602 -10.367 1 98.5 57 LEU B N 1
ATOM 1429 C CA . LEU B 1 57 ? -5.473 -9.125 -9.711 1 98.5 57 LEU B CA 1
ATOM 1430 C C . LEU B 1 57 ? -4.301 -9.195 -10.68 1 98.5 57 LEU B C 1
ATOM 1432 O O . LEU B 1 57 ? -4.473 -9.586 -11.836 1 98.5 57 LEU B O 1
ATOM 1436 N N . ASN B 1 58 ? -3.133 -8.82 -10.219 1 98.88 58 ASN B N 1
ATOM 1437 C CA . ASN B 1 58 ? -1.926 -9.016 -11.016 1 98.88 58 ASN B CA 1
ATOM 1438 C C . ASN B 1 58 ? -0.739 -9.422 -10.148 1 98.88 58 ASN B C 1
ATOM 1440 O O . ASN B 1 58 ? -0.271 -8.633 -9.32 1 98.88 58 ASN B O 1
ATOM 1444 N N . LEU B 1 59 ? -0.32 -10.633 -10.281 1 98.81 59 LEU B N 1
ATOM 1445 C CA . LEU B 1 59 ? 0.8 -11.172 -9.523 1 98.81 59 LEU B CA 1
ATOM 1446 C C . LEU B 1 59 ? 1.983 -11.469 -10.438 1 98.81 59 LEU B C 1
ATOM 1448 O O . LEU B 1 59 ? 2.914 -12.18 -10.039 1 98.81 59 LEU B O 1
ATOM 1452 N N . SER B 1 60 ? 1.972 -10.891 -11.602 1 98.88 60 SER B N 1
ATOM 1453 C CA . SER B 1 60 ? 2.922 -11.258 -12.641 1 98.88 60 SER B CA 1
ATOM 1454 C C . SER B 1 60 ? 4.316 -10.719 -12.336 1 98.88 60 SER B C 1
ATOM 1456 O O . SER B 1 60 ? 4.465 -9.773 -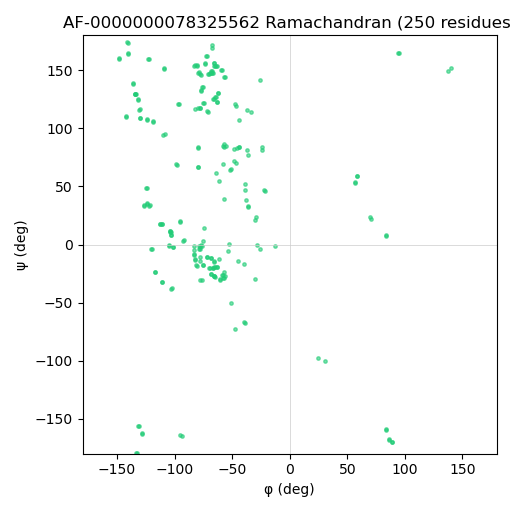11.555 1 98.88 60 SER B O 1
ATOM 1458 N N . PHE B 1 61 ? 5.293 -11.359 -12.898 1 98.88 61 PHE B N 1
ATOM 1459 C CA . PHE B 1 61 ? 6.691 -10.938 -12.898 1 98.88 61 PHE B CA 1
ATOM 1460 C C . PHE B 1 61 ? 7.215 -10.789 -11.477 1 98.88 61 PHE B C 1
ATOM 1462 O O . PHE B 1 61 ? 7.672 -9.711 -11.094 1 98.88 61 PHE B O 1
ATOM 1469 N N . ASN B 1 62 ? 7.16 -11.883 -10.742 1 98.88 62 ASN B N 1
ATOM 1470 C CA . ASN B 1 62 ? 7.773 -12.117 -9.438 1 98.88 62 ASN B CA 1
ATOM 1471 C C . ASN B 1 62 ? 8.523 -13.445 -9.406 1 98.88 62 ASN B C 1
ATOM 1473 O O . ASN B 1 62 ? 9.047 -13.891 -10.43 1 98.88 62 ASN B O 1
ATOM 1477 N N . ASP B 1 63 ? 8.688 -13.992 -8.211 1 98.81 63 ASP B N 1
ATOM 1478 C CA . ASP B 1 63 ? 9.336 -15.289 -8.055 1 98.81 63 ASP B CA 1
ATOM 1479 C C . ASP B 1 63 ? 8.461 -16.25 -7.262 1 98.81 63 ASP B C 1
ATOM 1481 O O . ASP B 1 63 ? 8.969 -17.047 -6.465 1 98.81 63 ASP B O 1
ATOM 1485 N N . PHE B 1 64 ? 7.172 -16.141 -7.434 1 98.69 64 PHE B N 1
ATOM 1486 C CA . PHE B 1 64 ? 6.266 -17.031 -6.715 1 98.69 64 PHE B CA 1
ATOM 1487 C C . PHE B 1 64 ? 6.469 -18.469 -7.141 1 98.69 64 PHE B C 1
ATOM 1489 O O . PHE B 1 64 ? 6.945 -18.75 -8.242 1 98.69 64 PHE B O 1
ATOM 1496 N N . SER B 1 65 ? 6.129 -19.328 -6.227 1 98.5 65 SER B N 1
ATOM 1497 C CA . SER B 1 65 ? 6.32 -20.75 -6.484 1 98.5 65 SER B CA 1
ATOM 1498 C C . SER B 1 65 ? 5.152 -21.578 -5.945 1 98.5 65 SER B C 1
ATOM 1500 O O . SER B 1 65 ? 4.328 -21.062 -5.18 1 98.5 65 SER B O 1
ATOM 1502 N N . GLY B 1 66 ? 5.137 -22.828 -6.465 1 97.81 66 GLY B N 1
ATOM 1503 C CA . GLY B 1 66 ? 4.129 -23.766 -5.988 1 97.81 66 GLY B CA 1
ATOM 1504 C C . GLY B 1 66 ? 2.818 -23.656 -6.746 1 97.81 66 GLY B C 1
ATOM 1505 O O . GLY B 1 66 ? 2.762 -23.062 -7.824 1 97.81 66 GLY B O 1
ATOM 1506 N N . ARG B 1 67 ? 1.812 -24.312 -6.164 1 97.31 67 ARG B N 1
ATOM 1507 C CA . ARG B 1 67 ? 0.506 -24.391 -6.812 1 97.31 67 ARG B CA 1
ATOM 1508 C C . ARG B 1 67 ? -0.259 -23.078 -6.652 1 97.31 67 ARG B C 1
ATOM 1510 O O . ARG B 1 67 ? -0.313 -22.516 -5.559 1 97.31 67 ARG B O 1
ATOM 1517 N N . ILE B 1 68 ? -0.806 -22.578 -7.707 1 97.06 68 ILE B N 1
ATOM 1518 C CA . ILE B 1 68 ? -1.716 -21.438 -7.629 1 97.06 68 ILE B CA 1
ATOM 1519 C C . ILE B 1 68 ? -2.982 -21.844 -6.879 1 97.06 68 ILE B C 1
ATOM 1521 O O . ILE B 1 68 ? -3.615 -22.844 -7.211 1 97.06 68 ILE B O 1
ATOM 1525 N N . PRO B 1 69 ? -3.244 -21.062 -5.844 1 95.56 69 PRO B N 1
ATOM 1526 C CA . PRO B 1 69 ? -4.449 -21.453 -5.109 1 95.56 69 PRO B CA 1
ATOM 1527 C C . PRO B 1 69 ? -5.723 -21.281 -5.934 1 95.56 69 PRO B C 1
ATOM 1529 O O . PRO B 1 69 ? -5.75 -20.484 -6.875 1 95.56 69 PRO B O 1
ATOM 1532 N N . THR B 1 70 ? -6.637 -22 -5.543 1 89.62 70 THR B N 1
ATOM 1533 C CA . THR B 1 70 ? -7.973 -21.938 -6.125 1 89.62 70 THR B CA 1
ATOM 1534 C C . THR B 1 70 ? -9.016 -21.625 -5.055 1 89.62 70 THR B C 1
ATOM 1536 O O . THR B 1 70 ? -8.703 -21.625 -3.863 1 89.62 70 THR B O 1
ATOM 1539 N N . GLY B 1 71 ? -10.164 -21.125 -5.566 1 86.44 71 GLY B N 1
ATOM 1540 C CA . GLY B 1 71 ? -11.219 -20.891 -4.598 1 86.44 71 GLY B CA 1
ATOM 1541 C C . GLY B 1 71 ? -11.977 -19.594 -4.855 1 86.44 71 GLY B C 1
ATOM 1542 O O . GLY B 1 71 ? -11.453 -18.672 -5.473 1 86.44 71 GLY B O 1
ATOM 1543 N N . ASN B 1 72 ? -13.227 -19.656 -4.41 1 87.25 72 ASN B N 1
ATOM 1544 C CA . ASN B 1 72 ? -14.211 -18.578 -4.434 1 87.25 72 ASN B CA 1
ATOM 1545 C C . ASN B 1 72 ? -13.906 -17.562 -5.523 1 87.25 72 ASN B C 1
ATOM 1547 O O . ASN B 1 72 ? -14.016 -17.859 -6.711 1 87.25 72 ASN B O 1
ATOM 1551 N N . GLN B 1 73 ? -13.258 -16.469 -5.141 1 87.81 73 GLN B N 1
ATOM 1552 C CA . GLN B 1 73 ? -13.102 -15.312 -6.023 1 87.81 73 GLN B CA 1
ATOM 1553 C C . GLN B 1 73 ? -12.008 -15.562 -7.055 1 87.81 73 GLN B C 1
ATOM 1555 O O . GLN B 1 73 ? -12.062 -15.039 -8.172 1 87.81 73 GLN B O 1
ATOM 1560 N N . LEU B 1 74 ? -10.992 -16.344 -6.754 1 93.19 74 LEU B N 1
ATOM 1561 C CA . LEU B 1 74 ? -9.844 -16.562 -7.625 1 93.19 74 LEU B CA 1
ATOM 1562 C C . LEU B 1 74 ? -10.242 -17.344 -8.875 1 93.19 74 LEU B C 1
ATOM 1564 O O . LEU B 1 74 ? -9.586 -17.234 -9.914 1 93.19 74 LEU B O 1
ATOM 1568 N N . ARG B 1 75 ? -11.312 -18.109 -8.758 1 91.56 75 ARG B N 1
ATOM 1569 C CA . ARG B 1 75 ? -11.781 -18.891 -9.898 1 91.56 75 ARG B CA 1
ATOM 1570 C C . ARG B 1 75 ? -12.273 -17.969 -11.016 1 91.56 75 ARG B C 1
ATOM 1572 O O . ARG B 1 75 ? -12.281 -18.344 -12.188 1 91.56 75 ARG B O 1
ATOM 1579 N N . THR B 1 76 ? -12.727 -16.781 -10.641 1 92.75 76 THR B N 1
ATOM 1580 C CA . THR B 1 76 ? -13.227 -15.828 -11.625 1 92.75 76 THR B CA 1
ATOM 1581 C C . THR B 1 76 ? -12.07 -15.07 -12.281 1 92.75 76 THR B C 1
ATOM 1583 O O . THR B 1 76 ? -12.258 -14.43 -13.312 1 92.75 76 THR B O 1
ATOM 1586 N N . LEU B 1 77 ? -10.93 -15.102 -11.656 1 94.56 77 LEU B N 1
ATOM 1587 C CA . LEU B 1 77 ? -9.719 -14.461 -12.156 1 94.56 77 LEU B CA 1
ATOM 1588 C C . LEU B 1 77 ? -8.82 -15.477 -12.859 1 94.56 77 LEU B C 1
ATOM 1590 O O . LEU B 1 77 ? -7.711 -15.75 -12.398 1 94.56 77 LEU B O 1
ATOM 1594 N N . ASP B 1 78 ? -9.297 -15.93 -13.984 1 92.31 78 ASP B N 1
ATOM 1595 C CA . ASP B 1 78 ? -8.703 -17.109 -14.609 1 92.31 78 ASP B CA 1
ATOM 1596 C C . ASP B 1 78 ? -7.82 -16.719 -15.797 1 92.31 78 ASP B C 1
ATOM 1598 O O . ASP B 1 78 ? -7.391 -17.594 -16.562 1 92.31 78 ASP B O 1
ATOM 1602 N N . ASP B 1 79 ? -7.52 -15.422 -15.969 1 96.75 79 ASP B N 1
ATOM 1603 C CA . ASP B 1 79 ? -6.559 -14.992 -16.984 1 96.75 79 ASP B CA 1
ATOM 1604 C C . ASP B 1 79 ? -5.137 -15.383 -16.578 1 96.75 79 ASP B C 1
ATOM 1606 O O . ASP B 1 79 ? -4.59 -14.859 -15.609 1 96.75 79 ASP B O 1
ATOM 1610 N N . PRO B 1 80 ? -4.488 -16.25 -17.266 1 97.25 80 PRO B N 1
ATOM 1611 C CA . PRO B 1 80 ? -3.164 -16.719 -16.859 1 97.25 80 PRO B CA 1
ATOM 1612 C C . PRO B 1 80 ? -2.105 -15.617 -16.891 1 97.25 80 PRO B C 1
ATOM 1614 O O . PRO B 1 80 ? -1.048 -15.758 -16.281 1 97.25 80 PRO B O 1
ATOM 1617 N N . SER B 1 81 ? -2.434 -14.57 -17.641 1 98.31 81 SER B N 1
ATOM 1618 C CA . SER B 1 81 ? -1.446 -13.508 -17.781 1 98.31 81 SER B CA 1
ATOM 1619 C C . SER B 1 81 ? -1.142 -12.844 -16.453 1 98.31 81 SER B C 1
ATOM 1621 O O . SER B 1 81 ? -0.077 -12.25 -16.281 1 98.31 81 SER B O 1
ATOM 1623 N N . ILE B 1 82 ? -2.014 -12.969 -15.414 1 98.44 82 ILE B N 1
ATOM 1624 C CA . ILE B 1 82 ? -1.805 -12.305 -14.133 1 98.44 82 ILE B CA 1
ATOM 1625 C C . ILE B 1 82 ? -0.765 -13.062 -13.312 1 98.44 82 ILE B C 1
ATOM 1627 O O . ILE B 1 82 ? -0.332 -12.602 -12.258 1 98.44 82 ILE B O 1
ATOM 1631 N N . TYR B 1 83 ? -0.278 -14.172 -13.859 1 98.5 83 TYR B N 1
ATOM 1632 C CA . TYR B 1 83 ? 0.701 -14.992 -13.156 1 98.5 83 TYR B CA 1
ATOM 1633 C C . TYR B 1 83 ? 1.997 -15.102 -13.953 1 98.5 83 TYR B C 1
ATOM 1635 O O . TYR B 1 83 ? 2.969 -15.703 -13.492 1 98.5 83 TYR B O 1
ATOM 1643 N N . VAL B 1 84 ? 2.039 -14.539 -15.133 1 98.56 84 VAL B N 1
ATOM 1644 C CA . VAL B 1 84 ? 3.172 -14.703 -16.031 1 98.56 84 VAL B CA 1
ATOM 1645 C C . VAL B 1 84 ? 4.441 -14.18 -15.367 1 98.56 84 VAL B C 1
ATOM 1647 O O . VAL B 1 84 ? 4.387 -13.258 -14.539 1 98.56 84 VAL B O 1
ATOM 1650 N N . GLY B 1 85 ? 5.531 -14.766 -15.727 1 98.62 85 GLY B N 1
ATOM 1651 C CA . GLY B 1 85 ? 6.805 -14.305 -15.195 1 98.62 85 GLY B CA 1
ATOM 1652 C C . GLY B 1 85 ? 7.133 -14.898 -13.836 1 98.62 85 GLY B C 1
ATOM 1653 O O . GLY B 1 85 ? 8.086 -14.469 -13.18 1 98.62 85 GLY B O 1
ATOM 1654 N N . ASN B 1 86 ? 6.371 -15.82 -13.352 1 98.62 86 ASN B N 1
ATOM 1655 C CA . ASN B 1 86 ? 6.641 -16.672 -12.195 1 98.62 86 ASN B CA 1
ATOM 1656 C C . ASN B 1 86 ? 6.93 -18.109 -12.602 1 98.62 86 ASN B C 1
ATOM 1658 O O . ASN B 1 86 ? 6.012 -18.922 -12.695 1 98.62 86 ASN B O 1
ATOM 1662 N N . ASN B 1 87 ? 8.141 -18.438 -12.742 1 97.62 87 ASN B N 1
ATOM 1663 C CA . ASN B 1 87 ? 8.531 -19.656 -13.43 1 97.62 87 ASN B CA 1
ATOM 1664 C C . ASN B 1 87 ? 8.297 -20.891 -12.57 1 97.62 87 ASN B C 1
ATOM 1666 O O . ASN B 1 87 ? 8.258 -22.016 -13.078 1 97.62 87 ASN B O 1
ATOM 1670 N N . GLN B 1 88 ? 8.141 -20.656 -11.289 1 97.88 88 GLN B N 1
ATOM 1671 C CA . GLN B 1 88 ? 8.039 -21.812 -10.406 1 97.88 88 GLN B CA 1
ATOM 1672 C C . GLN B 1 88 ? 6.594 -22.062 -9.984 1 97.88 88 GLN B C 1
ATOM 1674 O O . GLN B 1 88 ? 6.324 -22.922 -9.141 1 97.88 88 GLN B O 1
ATOM 1679 N N . LEU B 1 89 ? 5.684 -21.344 -10.578 1 98.06 89 LEU B N 1
ATOM 1680 C CA . LEU B 1 89 ? 4.27 -21.594 -10.32 1 98.06 89 LEU B CA 1
ATOM 1681 C C . LEU B 1 89 ? 3.775 -22.781 -11.133 1 98.06 89 LEU B C 1
ATOM 1683 O O . LEU B 1 89 ? 4.34 -23.109 -12.18 1 98.06 89 LEU B O 1
ATOM 1687 N N . CYS B 1 90 ? 2.771 -23.406 -10.633 1 97.88 90 CYS B N 1
ATOM 1688 C CA . CYS B 1 90 ? 2.141 -24.516 -11.344 1 97.88 90 CYS B CA 1
ATOM 1689 C C . CYS B 1 90 ? 0.648 -24.578 -11.039 1 97.88 90 CYS B C 1
ATOM 1691 O O . CYS B 1 90 ? 0.172 -23.922 -10.109 1 97.88 90 CYS B O 1
ATOM 1693 N N . GLY B 1 91 ? -0.133 -25.297 -11.961 1 95.88 91 GLY B N 1
ATOM 1694 C CA . GLY B 1 91 ? -1.562 -25.5 -11.781 1 95.88 91 GLY B CA 1
ATOM 1695 C C . GLY B 1 91 ? -2.404 -24.469 -12.492 1 95.88 91 GLY B C 1
ATOM 1696 O O . GLY B 1 91 ? -1.885 -23.438 -12.945 1 95.88 91 GLY B O 1
ATOM 1697 N N . PRO B 1 92 ? -3.662 -24.797 -12.617 1 93.62 92 PRO B N 1
ATOM 1698 C CA . PRO B 1 92 ? -4.551 -23.844 -13.273 1 93.62 92 PRO B CA 1
ATOM 1699 C C . PRO B 1 92 ? -4.547 -22.469 -12.578 1 93.62 92 PRO B C 1
ATOM 1701 O O . PRO B 1 92 ? -4.371 -22.391 -11.359 1 93.62 92 PRO B O 1
ATOM 1704 N N . PRO B 1 93 ? -4.66 -21.344 -13.375 1 95.69 93 PRO B N 1
ATOM 1705 C CA . PRO B 1 93 ? -5.078 -21.312 -14.773 1 95.69 93 PRO B CA 1
ATOM 1706 C C . PRO B 1 93 ? -3.9 -21.391 -15.742 1 95.69 93 PRO B C 1
ATOM 1708 O O . PRO B 1 93 ? -4.09 -21.312 -16.953 1 95.69 93 PRO B O 1
ATOM 1711 N N . ILE B 1 94 ? -2.65 -21.547 -15.164 1 95 94 ILE B N 1
ATOM 1712 C CA . ILE B 1 94 ? -1.526 -21.688 -16.078 1 95 94 ILE B CA 1
ATOM 1713 C C . ILE B 1 94 ? -1.422 -23.141 -16.547 1 95 94 ILE B C 1
ATOM 1715 O O . ILE B 1 94 ? -1.944 -24.047 -15.891 1 95 94 ILE B O 1
ATOM 1719 N N . LEU B 1 95 ? -0.881 -23.484 -17.672 1 91.12 95 LEU B N 1
ATOM 1720 C CA . LEU B 1 95 ? -0.917 -24.797 -18.312 1 91.12 95 LEU B CA 1
ATOM 1721 C C . LEU B 1 95 ? 0.17 -25.703 -17.734 1 91.12 95 LEU B C 1
ATOM 1723 O O . LEU B 1 95 ? 0.15 -26.922 -17.953 1 91.12 95 LEU B O 1
ATOM 1727 N N . LYS B 1 96 ? 1.016 -25.266 -16.875 1 94.25 96 LYS B N 1
ATOM 1728 C CA . LYS B 1 96 ? 2.1 -26.062 -16.312 1 94.25 96 LYS B CA 1
ATOM 1729 C C . LYS B 1 96 ? 1.587 -26.969 -15.203 1 94.25 96 LYS B C 1
ATOM 1731 O O . LYS B 1 96 ? 1.121 -26.5 -14.172 1 94.25 96 LYS B O 1
ATOM 1736 N N . PRO B 1 97 ? 1.701 -28.266 -15.398 1 93.88 97 PRO B N 1
ATOM 1737 C CA . PRO B 1 97 ? 1.239 -29.172 -14.344 1 93.88 97 PRO B CA 1
ATOM 1738 C C . PRO B 1 97 ? 2.137 -29.156 -13.109 1 93.88 97 PRO B C 1
ATOM 1740 O O . PRO B 1 97 ? 3.352 -28.984 -13.227 1 93.88 97 PRO B O 1
ATOM 1743 N N . CYS B 1 98 ? 1.605 -29.328 -12.016 1 95.12 98 CYS B N 1
ATOM 1744 C CA . CYS B 1 98 ? 2.383 -29.422 -10.789 1 95.12 98 CYS B CA 1
ATOM 1745 C C . CYS B 1 98 ? 3.055 -30.797 -10.68 1 95.12 98 CYS B C 1
ATOM 1747 O O . CYS B 1 98 ? 2.504 -31.797 -11.133 1 95.12 98 CYS B O 1
ATOM 1749 N N . PRO B 1 99 ? 4.273 -30.922 -10.328 1 87.44 99 PRO B N 1
ATOM 1750 C CA . PRO B 1 99 ? 4.941 -32.219 -10.156 1 87.44 99 PRO B CA 1
ATOM 1751 C C . PRO B 1 99 ? 4.109 -33.188 -9.336 1 87.44 99 PRO B C 1
ATOM 1753 O O . PRO B 1 99 ? 3.383 -32.781 -8.43 1 87.44 99 PRO B O 1
ATOM 1756 N N . SER B 1 100 ? 3.777 -34.406 -9.992 1 75.88 100 SER B N 1
ATOM 1757 C CA . SER B 1 100 ? 3.043 -35.469 -9.352 1 75.88 100 SER B CA 1
ATOM 1758 C C . SER B 1 100 ? 3.613 -35.812 -7.973 1 75.88 100 SER B C 1
ATOM 1760 O O . SER B 1 100 ? 4.828 -35.906 -7.812 1 75.88 100 SER B O 1
ATOM 1762 N N . HIS B 1 101 ? 3.484 -35.125 -7.098 1 56.72 101 HIS B N 1
ATOM 1763 C CA . HIS B 1 101 ? 3.943 -35.594 -5.801 1 56.72 101 HIS B CA 1
ATOM 1764 C C . HIS B 1 101 ? 3.627 -37.094 -5.621 1 56.72 101 HIS B C 1
ATOM 1766 O O . HIS B 1 101 ? 2.48 -37.438 -5.348 1 56.72 101 HIS B O 1
ATOM 1772 N N . THR B 1 102 ? 3.859 -38.094 -6.512 1 42.59 102 THR B N 1
ATOM 1773 C CA . THR B 1 102 ? 3.805 -39.344 -5.738 1 42.59 102 THR B CA 1
ATOM 1774 C C . THR B 1 102 ? 4.48 -39.156 -4.379 1 42.59 102 THR B C 1
ATOM 1776 O O . THR B 1 102 ? 4.266 -39.969 -3.465 1 42.59 102 THR B O 1
ATOM 1779 N N . ASP B 1 103 ? 5.844 -38.938 -4.324 1 38.09 103 ASP B N 1
ATOM 1780 C CA . ASP B 1 103 ? 6.402 -38.812 -2.979 1 38.09 103 ASP B CA 1
ATOM 1781 C C . ASP B 1 103 ? 5.703 -37.719 -2.172 1 38.09 103 ASP B C 1
ATOM 1783 O O . ASP B 1 103 ? 5.684 -36.562 -2.574 1 38.09 103 ASP B O 1
ATOM 1787 N N . SER B 1 104 ? 4.637 -38.125 -1.594 1 36.28 104 SER B N 1
ATOM 1788 C CA . SER B 1 104 ? 4.035 -37.375 -0.491 1 36.28 104 SER B CA 1
ATOM 1789 C C . SER B 1 104 ? 5.094 -36.625 0.314 1 36.28 104 SER B C 1
ATOM 1791 O O . SER B 1 104 ? 5.598 -37.156 1.314 1 36.28 104 SER B O 1
ATOM 1793 N N . HIS B 1 105 ? 6.215 -36.375 -0.231 1 34.19 105 HIS B N 1
ATOM 1794 C CA . HIS B 1 105 ? 6.941 -35.625 0.78 1 34.19 105 HIS B CA 1
ATOM 1795 C C . HIS B 1 105 ? 6.043 -34.562 1.434 1 34.19 105 HIS B C 1
ATOM 1797 O O . HIS B 1 105 ? 5.488 -33.688 0.75 1 34.19 105 HIS B O 1
ATOM 1803 N N . ASP B 1 106 ? 5.328 -35.062 2.398 1 31.91 106 ASP B N 1
ATOM 1804 C CA . ASP B 1 106 ? 4.891 -34.156 3.471 1 31.91 106 ASP B CA 1
ATOM 1805 C C . ASP B 1 106 ? 5.809 -32.938 3.582 1 31.91 106 ASP B C 1
ATOM 1807 O O . ASP B 1 106 ? 7.027 -33.094 3.707 1 31.91 106 ASP B O 1
ATOM 1811 N N . CYS B 1 107 ? 5.656 -31.938 2.789 1 30.78 107 CYS B N 1
ATOM 1812 C CA . CYS B 1 107 ? 6.219 -30.703 3.344 1 30.78 107 CYS B CA 1
ATOM 1813 C C . CYS B 1 107 ? 6.352 -30.797 4.859 1 30.78 107 CYS B C 1
ATOM 1815 O O . CYS B 1 107 ? 5.375 -30.594 5.586 1 30.78 107 CYS B O 1
ATOM 1817 N N . GLN B 1 108 ? 6.902 -31.953 5.297 1 28.89 108 GLN B N 1
ATOM 1818 C CA . GLN B 1 108 ? 7.391 -31.891 6.668 1 28.89 108 GLN B CA 1
ATOM 1819 C C . GLN B 1 108 ? 7.938 -30.5 6.988 1 28.89 108 GLN B C 1
ATOM 1821 O O . GLN B 1 108 ? 8.711 -29.938 6.211 1 28.89 108 GLN B O 1
ATOM 1826 N N . ASN B 1 109 ? 7.184 -29.953 7.879 1 30.73 109 ASN B N 1
ATOM 1827 C CA . ASN B 1 109 ? 7.508 -28.734 8.633 1 30.73 109 ASN B CA 1
ATOM 1828 C C . ASN B 1 109 ? 8.992 -28.656 8.953 1 30.73 109 ASN B C 1
ATOM 1830 O O . ASN B 1 109 ? 9.469 -29.297 9.891 1 30.73 109 ASN B O 1
ATOM 1834 N N . ASN B 1 110 ? 9.891 -29.188 8.094 1 30.89 110 ASN B N 1
ATOM 1835 C CA . ASN B 1 110 ? 11.133 -28.688 8.672 1 30.89 110 ASN B CA 1
ATOM 1836 C C . ASN B 1 110 ? 10.969 -27.281 9.227 1 30.89 110 ASN B C 1
ATOM 1838 O O . ASN B 1 110 ? 10.758 -26.328 8.469 1 30.89 110 ASN B O 1
ATOM 1842 N N . ASN B 1 111 ? 10.375 -27.312 10.312 1 30.36 111 ASN B N 1
ATOM 1843 C CA . ASN B 1 111 ? 10.227 -26.375 11.414 1 30.36 111 ASN B CA 1
ATOM 1844 C C . ASN B 1 111 ? 11.531 -25.641 11.703 1 30.36 111 ASN B C 1
ATOM 1846 O O . ASN B 1 111 ? 11.727 -25.109 12.797 1 30.36 111 ASN B O 1
ATOM 1850 N N . GLU B 1 112 ? 12.68 -26.203 11.164 1 31.16 112 GLU B N 1
ATOM 1851 C CA . GLU B 1 112 ? 13.75 -25.516 11.883 1 31.16 112 GLU 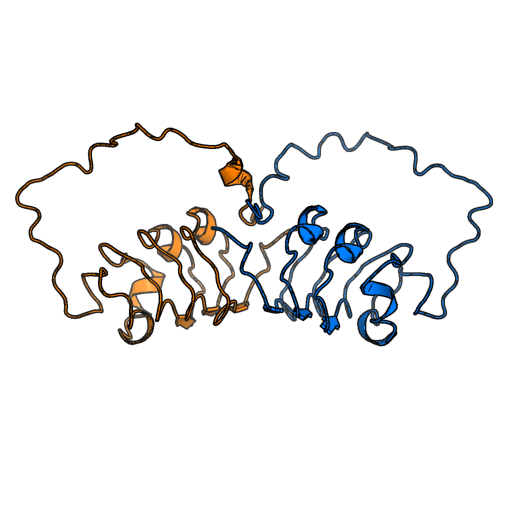B CA 1
ATOM 1852 C C . GLU B 1 112 ? 13.516 -24.016 11.914 1 31.16 112 GLU B C 1
ATOM 1854 O O . GLU B 1 112 ? 13.898 -23.344 12.875 1 31.16 112 GLU B O 1
ATOM 1859 N N . ALA B 1 113 ? 13.734 -23.406 10.703 1 29.52 113 ALA B N 1
ATOM 1860 C CA . ALA B 1 113 ? 14.07 -22.031 11.047 1 29.52 113 ALA B CA 1
ATOM 1861 C C . ALA B 1 113 ? 12.891 -21.328 11.719 1 29.52 113 ALA B C 1
ATOM 1863 O O . ALA B 1 113 ? 11.891 -21.016 11.07 1 29.52 113 ALA B O 1
ATOM 1864 N N . GLU B 1 114 ? 12.461 -21.844 12.867 1 29.67 114 GLU B N 1
ATOM 1865 C CA . GLU B 1 114 ? 11.672 -21.078 13.836 1 29.67 114 GLU B CA 1
ATOM 1866 C C . GLU B 1 114 ? 11.984 -19.594 13.758 1 29.67 114 GLU B C 1
ATOM 1868 O O . GLU B 1 114 ? 11.766 -18.844 14.719 1 29.67 114 GLU B O 1
ATOM 1873 N N . PHE B 1 115 ? 12.891 -19.297 12.859 1 30.42 115 PHE B N 1
ATOM 1874 C CA . PHE B 1 115 ? 13.016 -17.875 13.117 1 30.42 115 PHE B CA 1
ATOM 1875 C C . PHE B 1 115 ? 11.672 -17.172 12.977 1 30.42 115 PHE B C 1
ATOM 1877 O O . PHE B 1 115 ? 11.266 -16.812 11.867 1 30.42 115 PHE B O 1
ATOM 1884 N N . TYR B 1 116 ? 10.609 -17.891 13.469 1 31.19 116 TYR B N 1
ATOM 1885 C CA . TYR B 1 116 ? 9.445 -17.031 13.664 1 31.19 116 TYR B CA 1
ATOM 1886 C C . TYR B 1 116 ? 9.859 -15.664 14.18 1 31.19 116 TYR B C 1
ATOM 1888 O O . TYR B 1 116 ? 10.016 -15.477 15.391 1 31.19 116 TYR B O 1
ATOM 1896 N N . SER B 1 117 ? 10.945 -15.273 13.625 1 31.94 117 SER B N 1
ATOM 1897 C CA . SER B 1 117 ? 10.977 -13.953 14.242 1 31.94 117 SER B CA 1
ATOM 1898 C C . SER B 1 117 ? 9.609 -13.289 14.219 1 31.94 117 SER B C 1
ATOM 1900 O O . SER B 1 117 ? 8.844 -13.477 13.266 1 31.94 117 SER B O 1
ATOM 1902 N N . ASP B 1 118 ? 8.969 -13.219 15.352 1 33.5 118 ASP B N 1
ATOM 1903 C CA . ASP B 1 118 ? 7.863 -12.359 15.773 1 33.5 118 ASP B CA 1
ATOM 1904 C C . ASP B 1 118 ? 7.648 -11.219 14.789 1 33.5 118 ASP B C 1
ATOM 1906 O O . ASP B 1 118 ? 6.941 -10.25 15.094 1 33.5 118 ASP B O 1
ATOM 1910 N N . ASP B 1 119 ? 8.516 -11.227 13.781 1 35 119 ASP B N 1
ATOM 1911 C CA . ASP B 1 119 ? 8.305 -9.969 13.062 1 35 119 ASP B CA 1
ATOM 1912 C C . ASP B 1 119 ? 7.035 -10.031 12.219 1 35 119 ASP B C 1
ATOM 1914 O O . ASP B 1 119 ? 6.949 -9.375 11.172 1 35 119 ASP B O 1
ATOM 1918 N N . GLU B 1 120 ? 6.281 -11.141 12.281 1 36.19 120 GLU B N 1
ATOM 1919 C CA . GLU B 1 120 ? 5.043 -11.219 11.508 1 36.19 120 GLU B CA 1
ATOM 1920 C C . GLU B 1 120 ? 4.141 -10.023 11.805 1 36.19 120 GLU B C 1
ATOM 1922 O O . GLU B 1 120 ? 2.953 -10.031 11.469 1 36.19 120 GLU B O 1
ATOM 1927 N N . HIS B 1 121 ? 4.535 -9.227 12.742 1 38.25 121 HIS B N 1
ATOM 1928 C CA . HIS B 1 121 ? 3.533 -8.273 13.195 1 38.25 121 HIS B CA 1
ATOM 1929 C C . HIS B 1 121 ? 3.027 -7.418 12.031 1 38.25 121 HIS B C 1
ATOM 1931 O O . HIS B 1 121 ? 2.129 -6.594 12.203 1 38.25 121 HIS B O 1
ATOM 1937 N N . LEU B 1 122 ? 3.885 -7.336 10.992 1 36.56 122 LEU B N 1
ATOM 1938 C CA . LEU B 1 122 ? 3.715 -6.004 10.422 1 36.56 122 LEU B CA 1
ATOM 1939 C C . LEU B 1 122 ? 2.453 -5.941 9.562 1 36.56 122 LEU B C 1
ATOM 1941 O O . LEU B 1 122 ? 2.182 -4.922 8.922 1 36.56 122 LEU B O 1
ATOM 1945 N N . TRP B 1 123 ? 1.791 -7.129 9.164 1 39.69 123 TRP B N 1
ATOM 1946 C CA . TRP B 1 123 ? 0.811 -6.75 8.148 1 39.69 123 TRP B CA 1
ATOM 1947 C C . TRP B 1 123 ? -0.306 -5.91 8.758 1 39.69 123 TRP B C 1
ATOM 1949 O O . TRP B 1 123 ? -0.449 -5.852 9.984 1 39.69 123 TRP B O 1
ATOM 1959 N N . PHE B 1 124 ? -1.188 -5.348 7.816 1 39.44 124 PHE B N 1
ATOM 1960 C CA . PHE B 1 124 ? -2.297 -4.418 7.984 1 39.44 124 PHE B CA 1
ATOM 1961 C C . PHE B 1 124 ? -3.328 -4.973 8.961 1 39.44 124 PHE B C 1
ATOM 1963 O O . PHE B 1 124 ? -3.744 -6.129 8.844 1 39.44 124 PHE B O 1
ATOM 1970 N N . TYR B 1 125 ? -3.133 -4.801 10.219 1 37.53 125 TYR B N 1
ATOM 1971 C CA . TYR B 1 125 ? -4.246 -5.207 11.062 1 37.53 125 TYR B CA 1
ATOM 1972 C C . TYR B 1 125 ? -5.57 -4.699 10.508 1 37.53 125 TYR B C 1
ATOM 1974 O O . TYR B 1 125 ? -5.789 -3.488 10.414 1 37.53 125 TYR B O 1
ATOM 1982 N N . ALA B 1 126 ? -6.125 -5.402 9.57 1 40.16 126 ALA B N 1
ATOM 1983 C CA . ALA B 1 126 ? -7.562 -5.246 9.375 1 40.16 126 ALA B CA 1
ATOM 1984 C C . ALA B 1 126 ? -8.32 -5.43 10.688 1 40.16 126 ALA B C 1
ATOM 1986 O O . ALA B 1 126 ? -8.336 -6.523 11.25 1 40.16 126 ALA B O 1
ATOM 1987 N N . GLY B 1 127 ? -8.109 -4.543 11.711 1 34.38 127 GLY B N 1
ATOM 1988 C CA . GLY B 1 127 ? -8.969 -4.645 12.883 1 34.38 127 GLY B CA 1
ATOM 1989 C C . GLY B 1 127 ? -10.438 -4.738 12.531 1 34.38 127 GLY B C 1
ATOM 1990 O O . GLY B 1 127 ? -10.859 -4.297 11.461 1 34.38 127 GLY B O 1
#

Sequence (254 aa):
MNLHGLLSLNIAGNRLSGRIPDTIGKLDKLEFLDLSRNELAGHIPQSLSNLSFLSRLNLSFNDFSGRIPTGNQLRTLDDPSIYVGNNQLCGPPILKPCPSHTDSHDCQNNNEAEFYSDDEHLWFYAGMNLHGLLSLNIAGNRLSGRIPDTIGKLDKLEFLDLSRNELAGHIPQSLSNLSFLSRLNLSFNDFSGRIPTGNQLRTLDDPSIYVGNNQLCGPPILKPCPSHTDSHDCQNNNEAEFYSDDEHLWFYAG

Nearest PDB structures (foldseek):
  4z61-assembly1_A  TM=9.676E-01  e=2.935E-07  Daucus carota
  7ogq-assembly1_BBB  TM=9.665E-01  e=6.199E-07  Arabidopsis thaliana
  4lsc-assembly1_A  TM=9.638E-01  e=9.271E-07  Arabidopsis thaliana
  3riz-assembly1_A  TM=9.572E-01  e=9.820E-07  Arabidopsis thaliana
  8wed-assembly2_D  TM=9.246E-01  e=4.913E-06  Arabidopsis thaliana

Radius of gyration: 20.8 Å; Cα contacts (8 Å, |Δi|>4): 581; chains: 2; bounding box: 30×69×48 Å

Secondary structure (DSSP, 8-state):
-B-TT--EEE-TTS--EE---GGGGG-TT--EEE--SSEEEEEPPGGGGG-TT--EEE--SSEEEEEPP--GGGGG---GGGGTT-TEEESTTSSPPPP---S---------GGG--STTTTS----/-B-TT--EEE-TTS--EE---GGGGG-TT--EEE--SSEEEEEPPGGGGG-TT--EEE--SSEEEEEPP--GGGGG---GGGGTT-TEEESTTSSPPPP---S--------------SGGGGS----

Foldseek 3Di:
DALLVPAEDAPEPDADEEEDDLCVLLNQNYAYEEHEHYAYEEADHLSVQSNQNHNYAAHEQYQYAEEHHDHRPVVVVQPCRSHYNHVHYADGPPPHHDPPPPVCPPPPCPVVVVVPPPPSPPDRPND/DALLVPAEDAPEPDADEEEDALCVLLNQNYAYEEHEHYAYEEADHLSVQSNQNHNYAAHEQYQYAEEHHDHRPVVVVQPCRSHYNHPHYADGPPPHHDPPPPVCPPVPCPVPVVCVVVPSPPDRPND